Protein AF-A0A6P0X7J3-F1 (afdb_monomer)

pLDDT: mean 77.22, std 13.91, range [33.5, 95.31]

Foldseek 3Di:
DDPPPPDDLPDDDVVVLVVLQPDDDVVLVDQPDPVDGDPPSPDQDPVSVVSNVVSVVSVVVSVVVVVVVVVVVVVVVVVVVVVVVVVVVVVVVVVVVVVVVVVVVVVVVVVVVVVVVVVVVVVVVVVVVVVVVVVVVVVVVVVVVVVVVVVVVVVVVVVVVVVVVVVVVVDVVVDPPDD

Secondary structure (DSSP, 8-state):
--------GGG--HHHHHHHSPPP-GGGG--S-TTS--TT-----HHHHHHHHHHHHHHHHHHHHHHHHHHHHHHHHHHHHHHHHHHHHHHHHHHHHHHHHHHHHHHHHHHHHHHHHHHHHHHHHHHHHHHHHHHHHHHHHHHHHHHHHHHHHHHHHHHHHHHHHHHHHHHHHS-----

Solvent-accessible surface area (backbone atoms only — not comparable to full-atom values): 10452 Å² total; per-residue (Å²): 136,87,77,80,78,80,78,56,88,90,73,72,50,77,73,51,55,65,71,70,46,80,87,85,60,72,79,69,70,62,69,90,39,87,92,64,60,71,88,80,55,82,69,81,50,68,71,59,51,52,51,49,52,51,51,53,54,50,52,53,52,47,54,52,52,51,51,52,50,52,52,53,49,50,54,50,51,55,51,52,52,52,49,53,52,52,53,50,53,52,50,54,52,50,51,52,50,53,50,52,52,52,51,52,52,52,49,53,54,50,52,52,52,48,55,51,51,51,52,53,50,54,51,49,52,53,51,52,55,50,52,53,49,53,52,52,54,52,49,55,52,50,52,54,52,50,50,53,51,50,54,53,50,50,51,51,49,52,52,48,52,52,51,50,50,52,49,52,52,50,46,65,73,67,46,93,70,86,130

Sequence (179 aa):
DNKTIQLGIENVTPEMVVKVLPSFNPDNYTVSNPLLPPQDLPQVNELNFESGMSTYQGAIRALKLTGQAFDLTGERYVTEGKKAKAYGAGLDAGIEFEKAKAKLYKYHTQVENTEQAESYYNLAVKRTGVVDKNNEYAGTELDENLEKARVKSEVAKLQRQSAESKLSELQKQFGEVDS

Radius of gyration: 65.21 Å; Cα contacts (8 Å, |Δi|>4): 20; chains: 1; bounding box: 130×33×170 Å

Mean predicted aligned error: 19.15 Å

Structure (mmCIF, N/CA/C/O backbone):
data_AF-A0A6P0X7J3-F1
#
_entry.id   AF-A0A6P0X7J3-F1
#
loop_
_atom_site.group_PDB
_atom_site.id
_atom_site.type_symbol
_atom_site.label_atom_id
_atom_site.label_alt_id
_atom_site.label_comp_id
_atom_site.label_asym_id
_atom_site.label_entity_id
_atom_site.label_seq_id
_atom_site.pdbx_PDB_ins_code
_atom_site.Cartn_x
_atom_site.Cartn_y
_atom_site.Cartn_z
_atom_site.occupancy
_atom_site.B_iso_or_equiv
_atom_site.auth_seq_id
_atom_site.auth_comp_id
_atom_site.auth_asym_id
_atom_site.auth_atom_id
_atom_site.pdbx_PDB_model_num
ATOM 1 N N . ASP A 1 1 ? 33.284 28.348 -63.099 1.00 33.50 1 ASP A N 1
ATOM 2 C CA . ASP A 1 1 ? 33.333 28.244 -61.626 1.00 33.50 1 ASP A CA 1
ATOM 3 C C . ASP A 1 1 ? 33.002 26.840 -61.159 1.00 33.50 1 ASP A C 1
ATOM 5 O O . ASP A 1 1 ? 31.842 26.488 -60.983 1.00 33.50 1 ASP A O 1
ATOM 9 N N . ASN A 1 2 ? 34.038 26.011 -61.031 1.00 35.25 2 ASN A N 1
ATOM 10 C CA . ASN A 1 2 ? 33.918 24.608 -60.652 1.00 35.25 2 ASN A CA 1
ATOM 11 C C . ASN A 1 2 ? 33.934 24.521 -59.117 1.00 35.25 2 ASN A C 1
ATOM 13 O O . ASN A 1 2 ? 34.994 24.452 -58.499 1.00 35.25 2 ASN A O 1
ATOM 17 N N . LYS A 1 3 ? 32.761 24.645 -58.485 1.00 38.44 3 LYS A N 1
ATOM 18 C CA . LYS A 1 3 ? 32.633 24.472 -57.032 1.00 38.44 3 LYS A CA 1
ATOM 19 C C . LYS A 1 3 ? 32.701 22.983 -56.712 1.00 38.44 3 LYS A C 1
ATOM 21 O O . LYS A 1 3 ? 31.715 22.271 -56.870 1.00 38.44 3 LYS A O 1
ATOM 26 N N . THR A 1 4 ? 33.857 22.532 -56.239 1.00 44.59 4 THR A N 1
ATOM 27 C CA . THR A 1 4 ? 34.029 21.231 -55.592 1.00 44.59 4 THR A CA 1
ATOM 28 C C . THR A 1 4 ? 33.108 21.190 -54.375 1.00 44.59 4 THR A C 1
ATOM 30 O O . THR A 1 4 ? 33.378 21.823 -53.354 1.00 44.59 4 THR A O 1
ATOM 33 N N . ILE A 1 5 ? 31.968 20.513 -54.501 1.00 49.00 5 ILE A N 1
ATOM 34 C CA . ILE A 1 5 ? 31.025 20.339 -53.400 1.00 49.00 5 ILE A CA 1
ATOM 35 C C . ILE A 1 5 ? 31.677 19.359 -52.423 1.00 49.00 5 ILE A C 1
ATOM 37 O O . ILE A 1 5 ? 31.620 18.147 -52.612 1.00 49.00 5 ILE A O 1
ATOM 41 N N . GLN A 1 6 ? 32.332 19.878 -51.384 1.00 47.31 6 GLN A N 1
ATOM 42 C CA . GLN A 1 6 ? 32.657 19.080 -50.206 1.00 47.31 6 GLN A CA 1
ATOM 43 C C . GLN A 1 6 ? 31.339 18.752 -49.502 1.00 47.31 6 GLN A C 1
ATOM 45 O O . GLN A 1 6 ? 30.813 19.544 -48.721 1.00 47.31 6 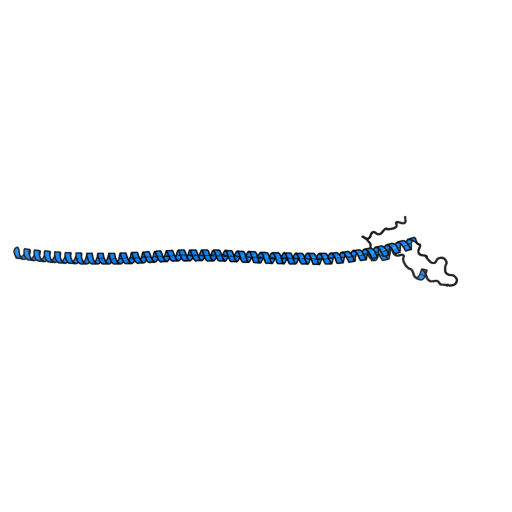GLN A O 1
ATOM 50 N N . LEU A 1 7 ? 30.766 17.600 -49.842 1.00 50.28 7 LEU A N 1
ATOM 51 C CA . LEU A 1 7 ? 29.599 17.060 -49.161 1.00 50.28 7 LEU A CA 1
ATOM 52 C C . LEU A 1 7 ? 30.019 16.662 -47.742 1.00 50.28 7 LEU A C 1
ATOM 54 O O . LEU A 1 7 ? 30.697 15.657 -47.533 1.00 50.28 7 LEU A O 1
ATOM 58 N N . GLY A 1 8 ? 29.636 17.483 -46.766 1.00 45.69 8 GLY A N 1
ATOM 59 C CA . GLY A 1 8 ? 29.651 17.093 -45.362 1.00 45.69 8 GLY A CA 1
ATOM 60 C C . GLY A 1 8 ? 28.717 15.902 -45.121 1.00 45.69 8 GLY A C 1
ATOM 61 O O . GLY A 1 8 ? 27.716 15.731 -45.819 1.00 45.69 8 GLY A O 1
ATOM 62 N N . ILE A 1 9 ? 29.050 15.096 -44.108 1.00 52.31 9 ILE A N 1
ATOM 63 C CA . ILE A 1 9 ? 28.378 13.834 -43.731 1.00 52.31 9 ILE A CA 1
ATOM 64 C C . ILE A 1 9 ? 26.856 14.005 -43.535 1.00 52.31 9 ILE A C 1
ATOM 66 O O . ILE A 1 9 ? 26.101 13.055 -43.706 1.00 52.31 9 ILE A O 1
ATOM 70 N N . GLU A 1 10 ? 26.395 15.215 -43.221 1.00 53.19 10 GLU A N 1
ATOM 71 C CA . GLU A 1 10 ? 25.006 15.508 -42.856 1.00 53.19 10 GLU A CA 1
ATOM 72 C C . GLU A 1 10 ? 24.014 15.526 -44.033 1.00 53.19 10 GLU A C 1
ATOM 74 O O . GLU A 1 10 ? 22.814 15.453 -43.796 1.00 53.19 10 GLU A O 1
ATOM 79 N N . ASN A 1 11 ? 24.474 15.573 -45.292 1.00 53.34 11 ASN A N 1
ATOM 80 C CA . ASN A 1 11 ? 23.591 15.782 -46.454 1.00 53.34 11 ASN A CA 1
ATOM 81 C C . ASN A 1 11 ? 23.781 14.764 -47.590 1.00 53.34 11 ASN A C 1
ATOM 83 O O . ASN A 1 11 ? 23.548 15.094 -48.750 1.00 53.34 11 ASN A O 1
ATOM 87 N N . VAL A 1 12 ? 24.228 13.538 -47.308 1.00 55.25 12 VAL A N 1
ATOM 88 C CA . VAL A 1 12 ? 24.357 12.501 -48.347 1.00 55.25 12 VAL A CA 1
ATOM 89 C C . VAL A 1 12 ? 23.192 11.521 -48.239 1.00 55.25 12 VAL A C 1
ATOM 91 O O . VAL A 1 12 ? 23.238 10.571 -47.460 1.00 55.25 12 VAL A O 1
ATOM 94 N N . THR A 1 13 ? 22.137 11.732 -49.027 1.00 61.06 13 THR A N 1
ATOM 95 C CA . THR A 1 13 ? 21.114 10.697 -49.244 1.00 61.06 13 THR A CA 1
ATOM 96 C C . THR A 1 13 ? 21.591 9.704 -50.315 1.00 61.06 13 THR A C 1
ATOM 98 O O . THR A 1 13 ? 22.391 10.077 -51.181 1.00 61.06 13 THR A O 1
ATOM 101 N N . PRO A 1 14 ? 21.120 8.440 -50.319 1.00 60.41 14 PRO A N 1
ATOM 102 C CA . PRO A 1 14 ? 21.522 7.450 -51.329 1.00 60.41 14 PRO A CA 1
ATOM 103 C C . PRO A 1 14 ? 21.306 7.932 -52.773 1.00 60.41 14 PRO A C 1
ATOM 105 O O . PRO A 1 14 ? 22.108 7.661 -53.663 1.00 60.41 14 PRO A O 1
ATOM 108 N N . GLU A 1 15 ? 20.258 8.722 -52.990 1.00 64.94 15 GLU A N 1
ATOM 109 C CA . GLU A 1 15 ? 19.914 9.338 -54.275 1.00 64.94 15 GLU A CA 1
ATOM 110 C C . GLU A 1 15 ? 20.941 10.386 -54.730 1.00 64.94 15 GLU A C 1
ATOM 112 O O . GLU A 1 15 ? 21.143 10.584 -55.930 1.00 64.94 15 GLU A O 1
ATOM 117 N N . MET A 1 16 ? 21.612 11.059 -53.790 1.00 65.06 16 MET A N 1
ATOM 118 C CA . MET A 1 16 ? 22.655 12.041 -54.094 1.00 65.06 16 MET A CA 1
ATOM 119 C C . MET A 1 16 ? 23.961 11.374 -54.516 1.00 65.06 16 MET A C 1
ATOM 121 O O . MET A 1 16 ? 24.651 11.915 -55.375 1.00 65.06 16 MET A O 1
ATOM 125 N N . VAL A 1 17 ? 24.268 10.178 -54.003 1.00 61.50 17 VAL A N 1
ATOM 126 C CA . VAL A 1 17 ? 25.444 9.405 -54.442 1.00 61.50 17 VAL A CA 1
ATOM 127 C C . VAL A 1 17 ? 25.348 9.096 -55.937 1.00 61.50 17 VAL A C 1
ATOM 129 O O . VAL A 1 17 ? 26.299 9.330 -56.675 1.00 61.50 17 VAL A O 1
ATOM 132 N N . VAL A 1 18 ? 24.175 8.663 -56.409 1.00 64.56 18 VAL A N 1
ATOM 133 C CA . VAL A 1 18 ? 23.942 8.345 -57.830 1.00 64.56 18 VAL A CA 1
ATOM 134 C C . VAL A 1 18 ? 24.112 9.573 -58.731 1.00 64.56 18 VAL A C 1
ATOM 136 O O . VAL A 1 18 ? 24.605 9.446 -59.845 1.00 64.56 18 VAL A O 1
ATOM 139 N N . LYS A 1 19 ? 23.745 10.768 -58.250 1.00 64.81 19 LYS A N 1
ATOM 140 C CA . LYS A 1 19 ? 23.859 12.024 -59.013 1.00 64.81 19 LYS A CA 1
ATOM 141 C C . LYS A 1 19 ? 25.280 12.585 -59.087 1.00 64.81 19 LYS A C 1
ATOM 143 O O . LYS A 1 19 ? 25.560 13.380 -59.978 1.00 64.81 19 LYS A O 1
ATOM 148 N N . VAL A 1 20 ? 26.142 12.229 -58.136 1.00 61.72 20 VAL A N 1
ATOM 149 C CA . VAL A 1 20 ? 27.534 12.707 -58.064 1.00 61.72 20 VAL A CA 1
ATOM 150 C C . VAL A 1 20 ? 28.485 11.767 -58.807 1.00 61.72 20 VAL A C 1
ATOM 152 O O . VAL A 1 20 ? 29.575 12.176 -59.205 1.00 61.72 20 VAL A O 1
ATOM 155 N N . LEU A 1 21 ? 28.074 10.520 -59.041 1.00 61.81 21 LEU A N 1
ATOM 156 C CA . LEU A 1 21 ? 28.831 9.603 -59.880 1.00 61.81 21 LEU A CA 1
ATOM 157 C C . LEU A 1 21 ? 28.751 10.044 -61.351 1.00 61.81 21 LEU A C 1
ATOM 159 O O . LEU A 1 21 ? 27.666 10.378 -61.833 1.00 61.81 21 LEU A O 1
ATOM 163 N N . PRO A 1 22 ? 29.877 10.043 -62.086 1.00 63.53 22 PRO A N 1
ATOM 164 C CA . PRO A 1 22 ? 29.858 10.343 -63.509 1.00 63.53 22 PRO A CA 1
ATOM 165 C C . PRO A 1 22 ? 28.961 9.336 -64.238 1.00 63.53 22 PRO A C 1
ATOM 167 O O . PRO A 1 22 ? 29.016 8.131 -63.984 1.00 63.53 22 PRO A O 1
ATOM 170 N N . SER A 1 23 ? 28.124 9.834 -65.147 1.00 67.06 23 SER A N 1
ATOM 171 C CA . SER A 1 23 ? 27.214 9.005 -65.936 1.00 67.06 23 SER A CA 1
ATOM 172 C C . SER A 1 23 ? 28.004 8.009 -66.786 1.00 67.06 23 SER A C 1
ATOM 174 O O . SER A 1 23 ? 28.776 8.412 -67.659 1.00 67.06 23 SER A O 1
ATOM 176 N N . PHE A 1 24 ? 27.799 6.714 -66.554 1.00 66.44 24 PHE A N 1
ATOM 177 C CA . PHE A 1 24 ? 28.410 5.657 -67.350 1.00 66.44 24 PHE A CA 1
ATOM 178 C C . PHE A 1 24 ? 27.577 5.400 -68.613 1.00 66.44 24 PHE A C 1
ATOM 180 O O . PHE A 1 24 ? 26.417 5.005 -68.512 1.00 66.44 24 PHE A O 1
ATOM 187 N N . ASN A 1 25 ? 28.165 5.614 -69.794 1.00 74.06 25 ASN A N 1
ATOM 188 C CA . ASN A 1 25 ? 27.586 5.189 -71.069 1.00 74.06 25 ASN A CA 1
ATOM 189 C C . ASN A 1 25 ? 28.455 4.068 -71.673 1.00 74.06 25 ASN A C 1
ATOM 191 O O . ASN A 1 25 ? 29.581 4.358 -72.083 1.00 74.06 25 ASN A O 1
ATOM 195 N N . PRO A 1 26 ? 27.971 2.813 -71.731 1.00 65.12 26 PRO A N 1
ATOM 196 C CA . PRO A 1 26 ? 28.749 1.679 -72.233 1.00 65.12 26 PRO A CA 1
ATOM 197 C C . PRO A 1 26 ? 29.165 1.828 -73.704 1.00 65.12 26 PRO A C 1
ATOM 199 O O . PRO A 1 26 ? 30.243 1.359 -74.070 1.00 65.12 26 PRO A O 1
ATOM 202 N N . ASP A 1 27 ? 28.385 2.543 -74.519 1.00 68.62 27 ASP A N 1
ATOM 203 C CA . ASP A 1 27 ? 28.669 2.750 -75.947 1.00 68.62 27 ASP A CA 1
ATOM 204 C C . ASP A 1 27 ? 29.910 3.633 -76.178 1.00 68.62 27 ASP A C 1
ATOM 206 O O . ASP A 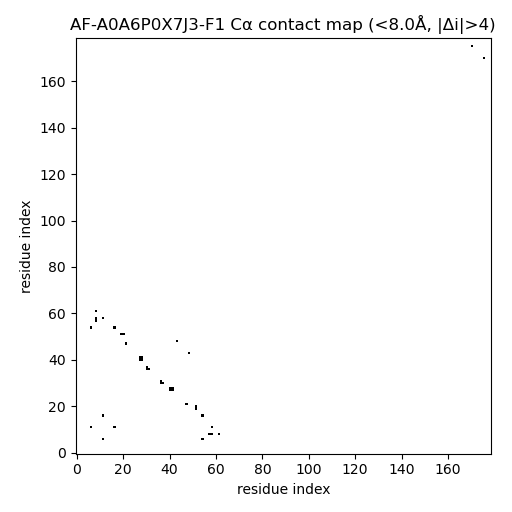1 27 ? 30.556 3.564 -77.220 1.00 68.62 27 ASP A O 1
ATOM 210 N N . ASN A 1 28 ? 30.313 4.421 -75.176 1.00 64.75 28 ASN A N 1
ATOM 211 C CA . ASN A 1 28 ? 31.527 5.241 -75.236 1.00 64.75 28 ASN A CA 1
ATOM 212 C C . ASN A 1 28 ? 32.811 4.439 -74.951 1.00 64.75 28 ASN A C 1
ATOM 214 O O . ASN A 1 28 ? 33.911 4.974 -75.091 1.00 64.75 28 ASN A O 1
ATOM 218 N N . TYR A 1 29 ? 32.683 3.173 -74.539 1.00 65.00 29 TYR A N 1
ATOM 219 C CA . TYR A 1 29 ? 33.801 2.275 -74.227 1.00 65.00 29 TYR A CA 1
ATOM 220 C C . TYR A 1 29 ? 33.895 1.088 -75.197 1.00 65.00 29 TYR A C 1
ATOM 222 O O . TYR A 1 29 ? 34.768 0.231 -75.043 1.00 65.00 29 TYR A O 1
ATOM 230 N N . THR A 1 30 ? 33.024 1.017 -76.210 1.00 66.12 30 THR A N 1
ATOM 231 C CA . THR A 1 30 ? 33.089 -0.036 -77.227 1.00 66.12 30 THR A CA 1
ATOM 232 C C . THR A 1 30 ? 34.236 0.220 -78.199 1.00 66.12 30 THR A C 1
ATOM 234 O O . THR A 1 30 ? 34.219 1.175 -78.975 1.00 66.12 30 THR A O 1
ATOM 237 N N . VAL A 1 31 ? 35.236 -0.663 -78.187 1.00 64.19 31 VAL A N 1
ATOM 238 C CA . VAL A 1 31 ? 36.347 -0.632 -79.145 1.00 64.19 31 VAL A CA 1
ATOM 239 C C . VAL A 1 31 ? 35.911 -1.358 -80.417 1.00 64.19 31 VAL A C 1
ATOM 241 O O . VAL A 1 31 ? 35.900 -2.585 -80.472 1.00 64.19 31 VAL A O 1
ATOM 244 N N . SER A 1 32 ? 35.537 -0.597 -81.445 1.00 66.44 32 SER A N 1
ATOM 245 C CA . SER A 1 32 ? 35.105 -1.141 -82.741 1.00 66.44 32 SER A CA 1
ATOM 246 C C . SER A 1 32 ? 36.243 -1.801 -83.534 1.00 66.44 32 SER A C 1
ATOM 248 O O . SER A 1 32 ? 35.990 -2.724 -84.306 1.00 66.44 32 SER A O 1
ATOM 250 N N . ASN A 1 33 ? 37.496 -1.375 -83.324 1.00 67.19 33 ASN A N 1
ATOM 251 C CA . ASN A 1 33 ? 38.691 -1.987 -83.908 1.00 67.19 33 ASN A CA 1
ATOM 252 C C . ASN A 1 33 ? 39.819 -2.120 -82.860 1.00 67.19 33 ASN A C 1
ATOM 254 O O . ASN A 1 33 ? 40.442 -1.119 -82.507 1.00 67.19 33 ASN A O 1
ATOM 258 N N . PRO A 1 34 ? 40.127 -3.335 -82.369 1.00 66.56 34 PRO A N 1
ATOM 259 C CA . PRO A 1 34 ? 41.119 -3.545 -81.311 1.00 66.56 34 PRO A CA 1
ATOM 260 C C . PRO A 1 34 ? 42.578 -3.325 -81.748 1.00 66.56 34 PRO A C 1
ATOM 262 O O . PRO A 1 34 ? 43.447 -3.214 -80.888 1.00 66.56 34 PRO A O 1
ATOM 265 N N . LEU A 1 35 ? 42.865 -3.243 -83.055 1.00 70.19 35 LEU A N 1
ATOM 266 C CA . LEU A 1 35 ? 44.212 -2.960 -83.579 1.00 70.19 35 LEU A CA 1
ATOM 267 C C . LEU A 1 35 ? 44.492 -1.454 -83.736 1.00 70.19 35 LEU A C 1
ATOM 269 O O . LEU A 1 35 ? 45.648 -1.056 -83.846 1.00 70.19 35 LEU A O 1
ATOM 273 N N . LEU A 1 36 ? 43.442 -0.627 -83.736 1.00 61.69 36 LEU A N 1
ATOM 274 C CA . LEU A 1 36 ? 43.492 0.837 -83.801 1.00 61.69 36 LEU A CA 1
ATOM 275 C C . LEU A 1 36 ? 42.408 1.392 -82.863 1.00 61.69 36 LEU A C 1
ATOM 277 O O . LEU A 1 36 ? 41.358 1.837 -83.339 1.00 61.69 36 LEU A O 1
ATOM 281 N N . PRO A 1 37 ? 42.609 1.314 -81.534 1.00 61.56 37 PRO A N 1
ATOM 282 C CA . PRO A 1 37 ? 41.640 1.861 -80.601 1.00 61.56 37 PRO A CA 1
ATOM 283 C C . PRO A 1 37 ? 41.492 3.375 -80.837 1.00 61.56 37 PRO A C 1
ATOM 285 O O . PRO A 1 37 ? 42.491 4.049 -81.115 1.00 61.56 37 PRO A O 1
ATOM 288 N N . PRO A 1 38 ? 40.269 3.928 -80.742 1.00 64.19 38 PRO A N 1
ATOM 289 C CA . PRO A 1 38 ? 40.070 5.371 -80.800 1.00 64.19 38 PRO A CA 1
ATOM 290 C C . PRO A 1 38 ? 40.915 6.046 -79.709 1.00 64.19 38 PRO A C 1
ATOM 292 O O . PRO A 1 38 ? 40.908 5.607 -78.559 1.00 64.19 38 PRO A O 1
ATOM 295 N N . GLN A 1 39 ? 41.671 7.090 -80.069 1.00 59.72 39 GLN A N 1
ATOM 296 C CA . GLN A 1 39 ? 42.551 7.790 -79.119 1.00 59.72 39 GLN A CA 1
ATOM 297 C C . GLN A 1 39 ? 41.774 8.543 -78.028 1.00 59.72 39 GLN A C 1
ATOM 299 O O . GLN A 1 39 ? 42.309 8.758 -76.945 1.00 59.72 39 GLN A O 1
ATOM 304 N N . ASP A 1 40 ? 40.500 8.847 -78.279 1.00 61.78 40 ASP A N 1
ATOM 305 C CA . ASP A 1 40 ? 39.604 9.553 -77.361 1.00 61.78 40 ASP A CA 1
ATOM 306 C C . ASP A 1 40 ? 38.718 8.587 -76.561 1.00 61.78 40 ASP A C 1
ATOM 308 O O . ASP A 1 40 ? 37.511 8.794 -76.417 1.00 61.78 40 ASP A O 1
ATOM 312 N N . LEU A 1 41 ? 39.294 7.501 -76.035 1.00 62.44 41 LEU A N 1
ATOM 313 C CA . LEU A 1 41 ? 38.612 6.765 -74.971 1.00 62.44 41 LEU A CA 1
ATOM 314 C C . LEU A 1 41 ? 38.505 7.697 -73.756 1.00 62.44 41 LEU A C 1
ATOM 316 O O . LEU A 1 41 ? 39.535 8.204 -73.301 1.00 62.44 41 LEU A O 1
ATOM 320 N N . PRO A 1 42 ? 37.299 7.937 -73.212 1.00 64.25 42 PRO A N 1
ATOM 321 C CA . PRO A 1 42 ? 37.134 8.827 -72.073 1.00 64.25 42 PRO A CA 1
ATOM 322 C C . PRO A 1 42 ? 37.838 8.234 -70.848 1.00 64.25 42 PRO A C 1
ATOM 324 O O . PRO A 1 42 ? 37.309 7.361 -70.156 1.00 64.25 42 PRO A O 1
ATOM 327 N N . GLN A 1 43 ? 39.056 8.710 -70.584 1.00 65.75 43 GLN A N 1
ATOM 328 C CA . GLN A 1 43 ? 39.784 8.409 -69.361 1.00 65.75 43 GLN A CA 1
ATOM 329 C C . GLN A 1 43 ? 39.192 9.242 -68.230 1.00 65.75 43 GLN A C 1
ATOM 331 O O . GLN A 1 43 ? 38.982 10.452 -68.356 1.00 65.75 43 GLN A O 1
ATOM 336 N N . VAL A 1 44 ? 38.896 8.588 -67.110 1.00 64.88 44 VAL A N 1
ATOM 337 C CA . VAL A 1 44 ? 38.456 9.293 -65.910 1.00 64.88 44 VAL A CA 1
ATOM 338 C C . VAL A 1 44 ? 39.634 10.132 -65.427 1.00 64.88 44 VAL A C 1
ATOM 340 O O . VAL A 1 44 ? 40.672 9.591 -65.061 1.00 64.88 44 VAL A O 1
ATOM 343 N N . ASN A 1 45 ? 39.478 11.455 -65.455 1.00 75.00 45 ASN A N 1
ATOM 344 C CA . ASN A 1 45 ? 40.480 12.373 -64.927 1.00 75.00 45 ASN A CA 1
ATOM 345 C C . ASN A 1 45 ? 40.723 12.075 -63.434 1.00 75.00 45 ASN A C 1
ATOM 347 O O . ASN A 1 45 ? 39.771 11.752 -62.718 1.00 75.00 45 ASN A O 1
ATOM 351 N N . GLU A 1 46 ? 41.961 12.211 -62.958 1.00 73.69 46 GLU A N 1
ATOM 352 C CA . GLU A 1 46 ? 42.368 11.897 -61.576 1.00 73.69 46 GLU A CA 1
ATOM 353 C C . GLU A 1 46 ? 41.451 12.579 -60.548 1.00 73.69 46 GLU A C 1
ATOM 355 O O . GLU A 1 46 ? 40.951 11.941 -59.625 1.00 73.69 46 GLU A O 1
ATOM 360 N N . LEU A 1 47 ? 41.073 13.831 -60.820 1.00 74.56 47 LEU A N 1
ATOM 361 C CA . LEU A 1 47 ? 40.126 14.601 -60.012 1.00 74.56 47 LEU A CA 1
ATOM 362 C C . LEU A 1 47 ? 38.744 13.930 -59.863 1.00 74.56 47 LEU A C 1
ATOM 364 O O . LEU A 1 47 ? 38.147 13.950 -58.786 1.00 74.56 47 LEU A O 1
ATOM 368 N N . ASN A 1 48 ? 38.220 13.329 -60.935 1.00 71.38 48 ASN A N 1
ATOM 369 C CA . ASN A 1 48 ? 36.919 12.652 -60.912 1.00 71.38 48 ASN A CA 1
ATOM 370 C C . ASN A 1 48 ? 37.007 11.316 -60.165 1.00 71.38 48 ASN A C 1
ATOM 372 O O . ASN A 1 48 ? 36.066 10.933 -59.467 1.00 71.38 48 ASN A O 1
ATOM 376 N N . PHE A 1 49 ? 38.142 10.624 -60.283 1.00 77.62 49 PHE A N 1
ATOM 377 C CA . PHE A 1 49 ? 38.401 9.392 -59.547 1.00 77.62 49 PHE A CA 1
ATOM 378 C C . PHE A 1 49 ? 38.522 9.654 -58.039 1.00 77.62 49 PHE A C 1
ATOM 380 O O . PHE A 1 49 ? 37.849 8.993 -57.244 1.00 77.62 49 PHE A O 1
ATOM 387 N N . GLU A 1 50 ? 39.303 10.659 -57.639 1.00 77.44 50 GLU A N 1
ATOM 388 C CA . GLU A 1 50 ? 39.455 11.060 -56.237 1.00 77.44 50 GLU A CA 1
ATOM 389 C C . GLU A 1 50 ? 38.131 11.531 -55.623 1.00 77.44 50 GLU A C 1
ATOM 391 O O . GLU A 1 50 ? 37.799 11.159 -54.494 1.00 77.44 50 GLU A O 1
ATOM 396 N N . SER A 1 51 ? 37.333 12.296 -56.374 1.00 75.88 51 SER A N 1
ATOM 397 C CA . SER A 1 51 ? 36.012 12.750 -55.928 1.00 75.88 51 SER A CA 1
ATOM 398 C C . SER A 1 51 ? 35.044 11.581 -55.697 1.00 75.88 51 SER A C 1
ATOM 400 O O . SER A 1 51 ? 34.388 11.509 -54.649 1.00 75.88 51 SER A O 1
ATOM 402 N N . GLY A 1 52 ? 35.005 10.616 -56.623 1.00 73.25 52 GLY A N 1
ATOM 403 C CA . GLY A 1 52 ? 34.217 9.394 -56.468 1.00 73.25 52 GLY A CA 1
ATOM 404 C C . GLY A 1 52 ? 34.671 8.570 -55.261 1.00 73.25 52 GLY A C 1
ATOM 405 O O . GLY A 1 52 ? 33.854 8.215 -54.408 1.00 73.25 52 GLY A O 1
ATOM 406 N N . MET A 1 53 ? 35.979 8.330 -55.131 1.00 79.69 53 MET A N 1
ATOM 407 C CA . MET A 1 53 ? 36.560 7.576 -54.015 1.00 79.69 53 MET A CA 1
ATOM 408 C C . MET A 1 53 ? 36.271 8.239 -52.658 1.00 79.69 53 MET A C 1
ATOM 410 O O . MET A 1 53 ? 35.879 7.558 -51.709 1.00 79.69 53 MET A O 1
ATOM 414 N N . SER A 1 54 ? 36.403 9.564 -52.568 1.00 75.00 54 SER A N 1
ATOM 415 C CA . SER A 1 54 ? 36.088 10.338 -51.360 1.00 75.00 54 SER A CA 1
ATOM 416 C C . SER A 1 54 ? 34.615 10.199 -50.963 1.00 75.00 54 SER A C 1
ATOM 418 O O . SER A 1 54 ? 34.302 9.943 -49.797 1.00 75.00 54 SER A O 1
ATOM 420 N N . THR A 1 55 ? 33.708 10.255 -51.941 1.00 74.38 55 THR A N 1
ATOM 421 C CA . THR A 1 55 ? 32.264 10.080 -51.720 1.00 74.38 55 THR A CA 1
ATOM 422 C C . THR A 1 55 ? 31.944 8.681 -51.189 1.00 74.38 55 THR A C 1
ATOM 424 O O . THR A 1 55 ? 31.231 8.546 -50.192 1.00 74.38 55 THR A O 1
ATOM 427 N N . TYR A 1 56 ? 32.522 7.632 -51.786 1.00 77.44 56 TYR A N 1
ATOM 428 C CA . TYR A 1 56 ? 32.348 6.255 -51.311 1.00 77.44 56 TYR A CA 1
ATOM 429 C C . TYR A 1 56 ? 32.885 6.054 -49.891 1.00 77.44 56 TYR A C 1
ATOM 431 O O . TYR A 1 56 ? 32.207 5.465 -49.045 1.00 77.44 56 TYR A O 1
ATOM 439 N N . GLN A 1 57 ? 34.081 6.565 -49.593 1.00 79.94 57 GLN A N 1
ATOM 440 C CA . GLN A 1 57 ? 34.653 6.471 -48.249 1.00 79.94 57 GLN A CA 1
ATOM 441 C C . GLN A 1 57 ? 33.826 7.250 -47.219 1.00 79.94 57 GLN A C 1
ATOM 443 O O . GLN A 1 57 ? 33.630 6.764 -46.101 1.00 79.94 57 GLN A O 1
ATOM 448 N N . GLY A 1 58 ? 33.308 8.423 -47.593 1.00 75.12 58 GLY A N 1
ATOM 449 C CA . GLY A 1 58 ? 32.386 9.211 -46.778 1.00 75.12 58 GLY A CA 1
ATOM 450 C C . GLY A 1 58 ? 31.105 8.441 -46.458 1.00 75.12 58 GLY A C 1
ATOM 451 O O . GLY A 1 58 ? 30.737 8.331 -45.288 1.00 75.12 58 GLY A O 1
ATOM 452 N N . ALA A 1 59 ? 30.488 7.817 -47.465 1.00 75.25 59 ALA A N 1
ATOM 453 C CA . ALA A 1 59 ? 29.282 7.007 -47.295 1.00 75.25 59 ALA A CA 1
ATOM 454 C C . ALA A 1 59 ? 29.511 5.791 -46.378 1.00 75.25 59 ALA A C 1
ATOM 456 O O . ALA A 1 59 ? 28.696 5.515 -45.498 1.00 75.25 59 ALA A O 1
ATOM 457 N N . ILE A 1 60 ? 30.647 5.096 -46.513 1.00 79.88 60 ILE A N 1
ATOM 458 C CA . ILE A 1 60 ? 30.996 3.962 -45.638 1.00 79.88 60 ILE A CA 1
ATOM 459 C C . ILE A 1 60 ? 31.175 4.418 -44.184 1.00 79.88 60 ILE A C 1
ATOM 461 O O . ILE A 1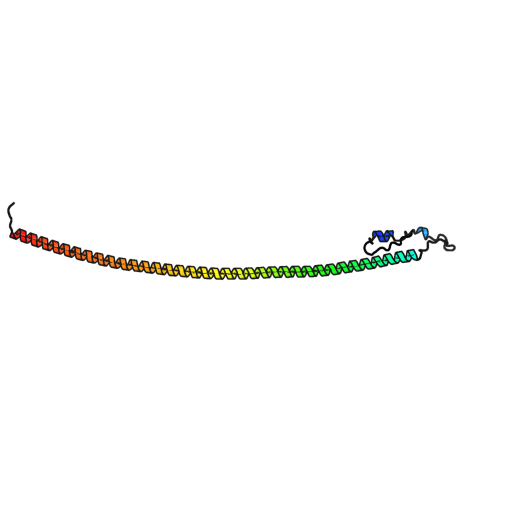 60 ? 30.723 3.737 -43.260 1.00 79.88 60 ILE A O 1
ATOM 465 N N . ARG A 1 61 ? 31.843 5.557 -43.957 1.00 79.25 61 ARG A N 1
ATOM 466 C CA . ARG A 1 61 ? 32.019 6.114 -42.605 1.00 79.25 61 ARG A CA 1
ATOM 467 C C . ARG A 1 61 ? 30.683 6.528 -42.001 1.00 79.25 61 ARG A C 1
ATOM 469 O O . ARG A 1 61 ? 30.437 6.200 -40.845 1.00 79.25 61 ARG A O 1
ATOM 476 N N . ALA A 1 62 ? 29.826 7.179 -42.787 1.00 75.94 62 ALA A N 1
ATOM 477 C CA . ALA A 1 62 ? 28.481 7.547 -42.365 1.00 75.94 62 ALA A CA 1
ATOM 478 C C . ALA A 1 62 ? 27.698 6.305 -41.921 1.00 75.94 62 ALA A C 1
ATOM 480 O O . ALA A 1 62 ? 27.26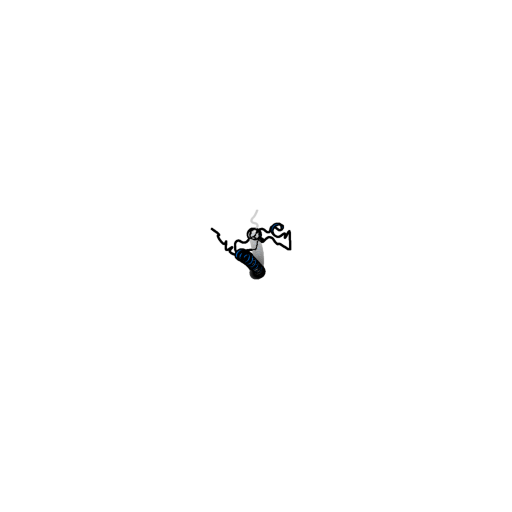9 6.255 -40.774 1.00 75.94 62 ALA A O 1
ATOM 481 N N . LEU A 1 63 ? 27.637 5.259 -42.755 1.00 79.56 63 LEU A N 1
ATOM 482 C CA . LEU A 1 63 ? 26.935 4.009 -42.442 1.00 79.56 63 LEU A CA 1
ATOM 483 C C . LEU A 1 63 ? 27.422 3.373 -41.129 1.00 79.56 63 LEU A C 1
ATOM 485 O O . LEU A 1 63 ? 26.613 2.952 -40.303 1.00 79.56 63 LEU A O 1
ATOM 489 N N . LYS A 1 64 ? 28.744 3.320 -40.917 1.00 82.69 64 LYS A N 1
ATOM 490 C CA . LYS A 1 64 ? 29.332 2.776 -39.682 1.00 82.69 64 LYS A CA 1
ATOM 491 C C . LYS A 1 64 ? 28.937 3.591 -38.452 1.00 82.69 64 LYS A C 1
ATOM 493 O O . LYS A 1 64 ? 28.565 3.004 -37.440 1.00 82.69 64 LYS A O 1
ATOM 498 N N . LEU A 1 65 ? 28.993 4.920 -38.545 1.00 79.88 65 LEU A N 1
ATOM 499 C CA . LEU A 1 65 ? 28.595 5.811 -37.455 1.00 79.88 65 LEU A CA 1
ATOM 500 C C . LEU A 1 65 ? 27.101 5.682 -37.147 1.00 79.88 65 LEU A C 1
ATOM 502 O O . LEU A 1 65 ? 26.728 5.630 -35.978 1.00 79.88 65 LEU A O 1
ATOM 506 N N . THR A 1 66 ? 26.249 5.579 -38.170 1.00 83.00 66 THR A N 1
ATOM 507 C CA . THR A 1 66 ? 24.808 5.390 -37.966 1.00 83.00 66 THR A CA 1
ATOM 508 C C . THR A 1 66 ? 24.514 4.044 -37.306 1.00 83.00 66 THR A C 1
ATOM 510 O O . THR A 1 66 ? 23.733 4.000 -36.360 1.00 83.00 66 THR A O 1
ATOM 513 N N . GLY A 1 67 ? 25.174 2.962 -37.738 1.00 84.81 67 GLY A N 1
ATOM 514 C CA . GLY A 1 67 ? 25.052 1.645 -37.103 1.00 84.81 67 GLY A CA 1
ATOM 515 C C . GLY A 1 67 ? 25.438 1.675 -35.621 1.00 84.81 67 GLY A C 1
ATOM 516 O O . GLY A 1 67 ? 24.642 1.293 -34.769 1.00 84.81 67 GLY A O 1
ATOM 517 N N . GLN A 1 68 ? 26.601 2.248 -35.298 1.00 88.88 68 GLN A N 1
ATOM 518 C CA . GLN A 1 68 ? 27.046 2.415 -33.908 1.00 88.88 68 GLN A CA 1
ATOM 519 C C . GLN A 1 68 ? 26.093 3.287 -33.078 1.00 88.88 68 GLN A C 1
ATOM 521 O O . GLN A 1 68 ? 25.887 3.027 -31.892 1.00 88.88 68 GLN A O 1
ATOM 526 N N . ALA A 1 69 ? 25.495 4.316 -33.683 1.00 80.69 69 ALA A N 1
ATOM 527 C CA . ALA A 1 69 ? 24.508 5.151 -33.011 1.00 80.69 69 ALA A CA 1
ATOM 528 C C . ALA A 1 69 ? 23.220 4.371 -32.690 1.00 80.69 69 ALA A C 1
ATOM 530 O O . ALA A 1 69 ? 22.666 4.543 -31.600 1.00 80.69 69 ALA A O 1
ATOM 531 N N . PHE A 1 70 ? 22.761 3.492 -33.590 1.00 89.00 70 PHE A N 1
ATOM 532 C CA . PHE A 1 70 ? 21.621 2.607 -33.333 1.00 89.00 70 PHE A CA 1
ATOM 533 C C . PHE A 1 70 ? 21.910 1.610 -32.208 1.00 89.00 70 PHE A C 1
ATOM 535 O O . PHE A 1 70 ? 21.081 1.479 -31.306 1.00 89.00 70 PHE A O 1
ATOM 542 N N . ASP A 1 71 ? 23.090 0.990 -32.204 1.00 88.94 71 ASP A N 1
ATOM 543 C CA . ASP A 1 71 ? 23.500 0.057 -31.147 1.00 88.94 71 ASP A CA 1
ATOM 544 C C . ASP A 1 71 ? 23.539 0.751 -29.777 1.00 88.94 71 ASP A C 1
ATOM 546 O O . ASP A 1 71 ? 22.899 0.300 -28.822 1.00 88.94 71 ASP A O 1
ATOM 550 N N . LEU A 1 72 ? 24.187 1.921 -29.696 1.00 89.38 72 LEU A N 1
ATOM 551 C CA . LEU A 1 72 ? 24.236 2.724 -28.471 1.00 89.38 72 LEU A CA 1
ATOM 552 C C . LEU A 1 72 ? 22.833 3.137 -27.997 1.00 89.38 72 LEU A C 1
ATOM 554 O O . LEU A 1 72 ? 22.551 3.169 -26.796 1.00 89.38 72 LEU A O 1
ATOM 558 N N . THR A 1 73 ? 21.942 3.468 -28.931 1.00 88.62 73 THR A N 1
ATOM 559 C CA . THR A 1 73 ? 20.557 3.836 -28.613 1.00 88.62 73 THR A CA 1
ATOM 560 C C . THR A 1 73 ? 19.787 2.638 -28.064 1.00 88.62 73 THR A C 1
ATOM 562 O O . THR A 1 73 ? 19.065 2.783 -27.075 1.00 88.62 73 THR A O 1
ATOM 565 N N . 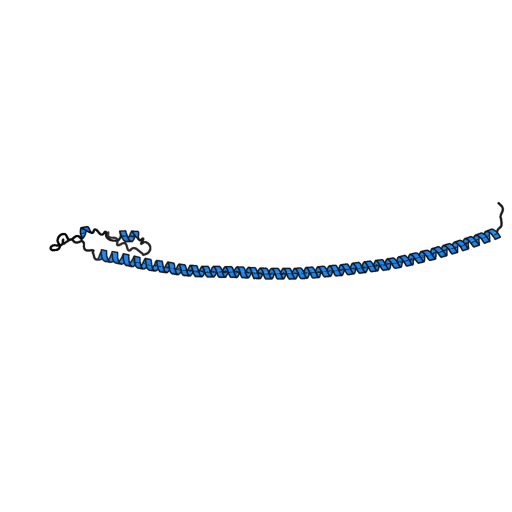GLY A 1 74 ? 19.988 1.450 -28.639 1.00 89.06 74 GLY A N 1
ATOM 566 C CA . GLY A 1 74 ? 19.422 0.198 -28.141 1.00 89.06 74 GLY A CA 1
ATOM 567 C C . GLY A 1 74 ? 19.867 -0.112 -26.710 1.00 89.06 74 GLY A C 1
ATOM 568 O O . GLY A 1 74 ? 19.028 -0.372 -25.844 1.00 89.06 74 GLY A O 1
ATOM 569 N N . GLU A 1 75 ? 21.164 -0.001 -26.416 1.00 90.56 75 GLU A N 1
ATOM 570 C CA . GLU A 1 75 ? 21.695 -0.220 -25.061 1.00 90.56 75 GLU A CA 1
ATOM 571 C C . GLU A 1 75 ? 21.131 0.776 -24.038 1.00 90.56 75 GLU A C 1
ATOM 573 O O . GLU A 1 75 ? 20.748 0.396 -22.920 1.00 90.56 75 GLU A O 1
ATOM 578 N N . ARG A 1 76 ? 21.023 2.055 -24.422 1.00 89.44 76 ARG A N 1
ATOM 579 C CA . ARG A 1 76 ? 20.402 3.089 -23.582 1.00 89.44 76 ARG A CA 1
ATOM 580 C C . ARG A 1 76 ? 18.935 2.782 -23.317 1.00 89.44 76 ARG A C 1
ATOM 582 O O . ARG A 1 76 ? 18.512 2.853 -22.166 1.00 89.44 76 ARG A O 1
ATOM 589 N N . TYR A 1 77 ? 18.181 2.380 -24.338 1.00 92.12 77 TYR A N 1
ATOM 590 C CA . TYR A 1 77 ? 16.772 2.019 -24.189 1.00 92.12 77 TYR A CA 1
ATOM 591 C C . TYR A 1 77 ? 16.579 0.849 -23.216 1.00 92.12 77 TYR A C 1
ATOM 593 O O . TYR A 1 77 ? 15.741 0.919 -22.316 1.00 92.12 77 TYR A O 1
ATOM 601 N N . VAL A 1 78 ? 17.400 -0.202 -23.323 1.00 92.75 78 VAL A N 1
ATOM 602 C CA . VAL A 1 78 ? 17.366 -1.339 -22.386 1.00 92.75 78 VAL A CA 1
ATOM 603 C C . VAL A 1 78 ? 17.683 -0.891 -20.958 1.00 92.75 78 VAL A C 1
ATOM 605 O O . VAL A 1 78 ? 17.028 -1.329 -20.008 1.00 92.75 78 VAL A O 1
ATOM 608 N N . THR A 1 79 ? 18.672 -0.014 -20.792 1.00 93.00 79 THR A N 1
ATOM 609 C CA . THR A 1 79 ? 19.083 0.492 -19.477 1.00 93.00 79 THR A CA 1
ATOM 610 C C . THR A 1 79 ? 17.991 1.342 -18.832 1.00 93.00 79 THR A C 1
ATOM 612 O O . THR A 1 79 ? 17.638 1.110 -17.674 1.00 93.00 79 THR A O 1
ATOM 615 N N . GLU A 1 80 ? 17.402 2.275 -19.579 1.00 88.25 80 GLU A N 1
ATOM 616 C CA . GLU A 1 80 ? 16.282 3.092 -19.102 1.00 88.25 80 GLU A CA 1
ATOM 617 C C . GLU A 1 80 ? 15.041 2.234 -18.813 1.00 88.25 80 GLU A C 1
ATOM 619 O O . GLU A 1 80 ? 14.390 2.412 -17.784 1.00 88.25 80 GLU A O 1
ATOM 624 N N . GLY A 1 81 ? 14.773 1.211 -19.630 1.00 90.19 81 GLY A N 1
ATOM 625 C CA . GLY A 1 81 ? 13.710 0.239 -19.368 1.00 90.19 81 GLY A CA 1
ATOM 626 C C . GLY A 1 81 ? 13.908 -0.533 -18.057 1.00 90.19 81 GLY A C 1
ATOM 627 O O . GLY A 1 81 ? 12.949 -0.748 -17.310 1.00 90.19 81 GLY A O 1
ATOM 628 N N . LYS A 1 82 ? 15.148 -0.923 -17.726 1.00 92.81 82 LYS A N 1
ATOM 629 C CA . LYS A 1 82 ? 15.471 -1.550 -16.430 1.00 92.81 82 LYS A CA 1
ATOM 630 C C . LYS A 1 82 ? 15.275 -0.580 -15.265 1.00 92.81 82 LYS A C 1
ATOM 632 O O . LYS A 1 82 ? 14.689 -0.978 -14.260 1.00 92.81 82 LYS A O 1
ATOM 637 N N . LYS A 1 83 ? 15.709 0.679 -15.402 1.00 88.19 83 LYS A N 1
ATOM 638 C CA . LYS A 1 83 ? 15.485 1.715 -14.379 1.00 88.19 83 LYS A CA 1
ATOM 639 C C . LYS A 1 83 ? 13.995 1.926 -14.133 1.00 88.19 83 LYS A C 1
ATOM 641 O O . LYS A 1 83 ? 13.568 1.852 -12.989 1.00 88.19 83 LYS A O 1
ATOM 646 N N . ALA A 1 84 ? 13.197 2.108 -15.185 1.00 87.56 84 ALA A N 1
ATOM 647 C CA . ALA A 1 84 ? 11.751 2.302 -15.070 1.00 87.56 84 ALA A CA 1
ATOM 648 C C . ALA A 1 84 ? 11.066 1.144 -14.322 1.00 87.56 84 ALA A C 1
ATOM 650 O O . ALA A 1 84 ? 10.257 1.378 -13.426 1.00 87.56 84 ALA A O 1
ATOM 651 N N . LYS A 1 85 ? 11.444 -0.107 -14.622 1.00 90.06 85 LYS A N 1
ATOM 652 C CA . LYS A 1 85 ? 10.951 -1.285 -13.888 1.00 90.06 85 LYS A CA 1
ATOM 653 C C . LYS A 1 85 ? 11.369 -1.280 -12.416 1.00 90.06 85 LYS A C 1
ATOM 655 O O . LYS A 1 85 ? 10.548 -1.595 -11.562 1.00 90.06 85 LYS A O 1
ATOM 660 N N . ALA A 1 86 ? 12.616 -0.914 -12.114 1.00 88.81 86 ALA A N 1
ATOM 661 C CA . ALA A 1 86 ? 13.095 -0.810 -10.736 1.00 88.81 86 ALA A CA 1
ATOM 662 C C . ALA A 1 86 ? 12.354 0.286 -9.950 1.00 88.81 86 ALA A C 1
ATOM 664 O O . ALA A 1 86 ? 11.970 0.057 -8.805 1.00 88.81 86 ALA A O 1
ATOM 665 N N . TYR A 1 87 ? 12.089 1.438 -10.574 1.00 87.69 87 TYR A N 1
ATOM 666 C CA . TYR A 1 87 ? 11.258 2.492 -9.988 1.00 87.69 87 TYR A CA 1
ATOM 667 C C . TYR A 1 87 ? 9.831 2.008 -9.714 1.00 87.69 87 TYR A C 1
ATOM 669 O O . TYR A 1 87 ? 9.325 2.233 -8.617 1.00 87.69 87 TYR A O 1
ATOM 677 N N . GLY A 1 88 ? 9.206 1.305 -10.665 1.00 87.75 88 GLY A N 1
ATOM 678 C CA . GLY A 1 88 ? 7.877 0.713 -10.478 1.00 87.75 88 GLY A CA 1
ATOM 679 C C . 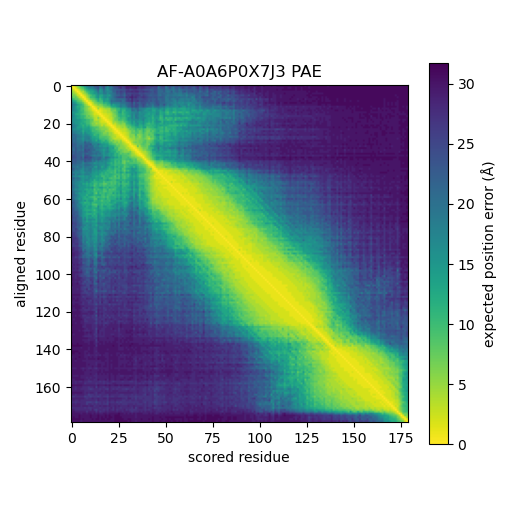GLY A 1 88 ? 7.834 -0.266 -9.302 1.00 87.75 88 GLY A C 1
ATOM 680 O O . GLY A 1 88 ? 7.007 -0.115 -8.410 1.00 87.75 88 GLY A O 1
ATOM 681 N N . ALA A 1 89 ? 8.794 -1.193 -9.230 1.00 89.62 89 ALA A N 1
ATOM 682 C CA . ALA A 1 89 ? 8.898 -2.137 -8.117 1.00 89.62 89 ALA A CA 1
ATOM 683 C C . ALA A 1 89 ? 9.118 -1.437 -6.761 1.00 89.62 89 ALA A C 1
ATOM 685 O O . ALA A 1 89 ? 8.563 -1.860 -5.748 1.00 89.62 89 ALA A O 1
ATOM 686 N N . GLY A 1 90 ? 9.902 -0.353 -6.735 1.00 86.62 90 GLY A N 1
ATOM 687 C CA . GLY A 1 90 ? 10.085 0.468 -5.537 1.00 86.62 90 GLY A CA 1
ATOM 688 C C . GLY A 1 90 ? 8.797 1.166 -5.092 1.00 86.62 90 GLY A C 1
ATOM 689 O O . GLY A 1 90 ? 8.515 1.230 -3.895 1.00 86.62 90 GLY A O 1
ATOM 690 N N . LEU A 1 91 ? 7.992 1.644 -6.044 1.00 89.06 91 LEU A N 1
ATOM 691 C CA . LEU A 1 91 ? 6.698 2.265 -5.771 1.00 89.06 91 LEU A CA 1
ATOM 692 C C . LEU A 1 91 ? 5.695 1.249 -5.206 1.00 89.06 91 LEU A C 1
ATOM 694 O O . LEU A 1 91 ? 5.064 1.522 -4.186 1.00 89.06 91 LEU A O 1
ATOM 698 N N . ASP A 1 92 ? 5.611 0.059 -5.806 1.00 89.00 92 ASP A N 1
ATOM 699 C CA . ASP A 1 92 ? 4.754 -1.031 -5.325 1.00 89.00 92 ASP A CA 1
ATOM 700 C C . ASP A 1 92 ? 5.144 -1.473 -3.907 1.00 89.00 92 ASP A C 1
ATOM 702 O O . ASP A 1 92 ? 4.283 -1.617 -3.034 1.00 89.00 92 ASP A O 1
ATOM 706 N N . ALA A 1 93 ? 6.446 -1.614 -3.637 1.00 88.25 93 ALA A N 1
ATOM 707 C CA . ALA A 1 93 ? 6.944 -1.924 -2.299 1.00 88.25 93 ALA A CA 1
ATOM 708 C C . ALA A 1 93 ? 6.578 -0.828 -1.283 1.00 88.25 93 ALA A C 1
ATOM 710 O O . ALA A 1 93 ? 6.137 -1.136 -0.175 1.00 88.25 93 ALA A O 1
ATOM 711 N N . GLY A 1 94 ? 6.706 0.449 -1.661 1.00 89.69 94 GLY A N 1
ATOM 712 C CA . GLY A 1 94 ? 6.292 1.579 -0.827 1.00 89.69 94 GLY A CA 1
ATOM 713 C C . GLY A 1 94 ? 4.795 1.562 -0.501 1.00 89.69 94 GLY A C 1
ATOM 714 O O . GLY A 1 94 ? 4.409 1.780 0.649 1.00 89.69 94 GLY A O 1
ATOM 715 N N . ILE A 1 95 ? 3.951 1.227 -1.481 1.00 91.50 95 ILE A N 1
ATOM 716 C CA . ILE A 1 95 ? 2.503 1.076 -1.289 1.00 91.50 95 ILE A CA 1
ATOM 717 C C . ILE A 1 95 ? 2.195 -0.052 -0.297 1.00 91.50 95 ILE A C 1
ATOM 719 O O . ILE A 1 95 ? 1.349 0.122 0.582 1.00 91.50 95 ILE A O 1
ATOM 723 N N . GLU A 1 96 ? 2.866 -1.200 -0.403 1.00 88.25 96 GLU A N 1
ATOM 724 C CA . GLU A 1 96 ? 2.672 -2.308 0.541 1.00 88.25 96 GLU A CA 1
ATOM 725 C C . GLU A 1 96 ? 3.113 -1.945 1.966 1.00 88.25 96 GLU A C 1
ATOM 727 O O . GLU A 1 96 ? 2.413 -2.275 2.929 1.00 88.25 96 GLU A O 1
ATOM 732 N N . PHE A 1 97 ? 4.204 -1.188 2.118 1.00 88.94 97 PHE A N 1
ATOM 733 C CA . PHE A 1 97 ? 4.623 -0.658 3.419 1.00 88.94 97 PHE A CA 1
ATOM 734 C C . PHE A 1 97 ? 3.577 0.282 4.033 1.00 88.94 97 PHE A C 1
ATOM 736 O O . PHE A 1 97 ? 3.219 0.125 5.204 1.00 88.94 97 PHE A O 1
ATOM 743 N N . GLU A 1 98 ? 3.035 1.220 3.255 1.00 89.12 98 GLU A N 1
ATOM 744 C CA . GLU A 1 98 ? 1.984 2.125 3.739 1.00 89.12 98 GLU A CA 1
ATOM 745 C C . GLU A 1 98 ? 0.684 1.376 4.068 1.00 89.12 98 GLU A C 1
ATOM 747 O O . GLU A 1 98 ? 0.054 1.636 5.096 1.00 89.12 98 GLU A O 1
ATOM 752 N N . LYS A 1 99 ? 0.309 0.361 3.278 1.00 92.31 99 LYS A N 1
ATOM 753 C CA . LYS A 1 99 ? -0.822 -0.523 3.612 1.00 92.31 99 LYS A CA 1
ATOM 754 C C . LYS A 1 99 ? -0.595 -1.267 4.928 1.00 92.31 99 LYS A C 1
ATOM 756 O O . LYS A 1 99 ? -1.530 -1.380 5.724 1.00 92.31 99 LYS A O 1
ATOM 761 N N . ALA A 1 100 ? 0.609 -1.788 5.167 1.00 88.75 100 ALA A N 1
ATOM 762 C CA . ALA A 1 100 ? 0.944 -2.477 6.413 1.00 88.75 100 ALA A CA 1
ATOM 763 C C . ALA A 1 100 ? 0.845 -1.529 7.617 1.00 88.75 100 ALA A C 1
ATOM 765 O O . ALA A 1 100 ? 0.210 -1.865 8.620 1.00 88.75 100 ALA A O 1
ATOM 766 N N . LYS A 1 101 ? 1.373 -0.309 7.483 1.00 90.06 101 LYS A N 1
ATOM 767 C CA . LYS A 1 101 ? 1.258 0.748 8.493 1.00 90.06 101 LYS A CA 1
ATOM 768 C C . LYS A 1 101 ? -0.203 1.116 8.770 1.00 90.06 101 LYS A C 1
ATOM 770 O O . LYS A 1 101 ? -0.611 1.176 9.927 1.00 90.06 101 LYS A O 1
ATOM 775 N N . ALA A 1 102 ? -1.022 1.274 7.731 1.00 88.88 102 ALA A N 1
ATOM 776 C CA . ALA A 1 102 ? -2.451 1.550 7.878 1.00 88.88 102 ALA A CA 1
ATOM 777 C C . ALA A 1 102 ? -3.208 0.413 8.591 1.00 88.88 102 ALA A C 1
ATOM 779 O O . ALA A 1 102 ? -4.079 0.679 9.422 1.00 88.88 102 ALA A O 1
ATOM 780 N N . LYS A 1 103 ? -2.874 -0.855 8.306 1.00 91.06 103 LYS A N 1
ATOM 781 C CA . LYS A 1 103 ? -3.434 -2.014 9.027 1.00 91.06 103 LYS A CA 1
ATOM 782 C C . LYS A 1 103 ? -3.058 -1.990 10.509 1.00 91.06 103 LYS A C 1
ATOM 784 O O . LYS A 1 103 ? -3.919 -2.250 11.343 1.00 91.06 103 LYS A O 1
ATOM 789 N N . LEU A 1 104 ? -1.812 -1.642 10.830 1.00 91.56 104 LEU A N 1
ATOM 790 C CA . LEU A 1 104 ? -1.338 -1.532 12.209 1.00 91.56 104 LEU A CA 1
ATOM 791 C C . LEU A 1 104 ? -2.074 -0.421 12.973 1.00 91.56 104 LEU A C 1
ATOM 793 O O . LEU A 1 104 ? -2.557 -0.663 14.075 1.00 91.56 104 LEU A O 1
ATOM 797 N N . TYR A 1 105 ? -2.257 0.757 12.368 1.00 92.38 105 TYR A N 1
ATOM 798 C CA . TYR A 1 105 ? -3.070 1.818 12.975 1.00 92.38 105 TYR A CA 1
ATOM 799 C C . TYR A 1 105 ? -4.509 1.372 13.232 1.00 92.38 105 TYR A C 1
ATOM 801 O O . TYR A 1 105 ? -5.016 1.565 14.333 1.00 92.38 105 TYR A O 1
ATOM 809 N N . LYS A 1 106 ? -5.152 0.719 12.254 1.00 91.94 106 LYS A N 1
ATOM 810 C CA . LYS A 1 106 ? -6.507 0.176 12.439 1.00 91.94 106 LYS A CA 1
ATOM 811 C C . LYS A 1 106 ? -6.582 -0.817 13.594 1.00 91.94 106 LYS A C 1
ATOM 813 O O . LYS A 1 106 ? -7.552 -0.779 14.342 1.00 91.94 106 LYS A O 1
ATOM 818 N N . TYR A 1 107 ? -5.580 -1.683 13.735 1.00 93.25 107 TYR A N 1
ATOM 819 C CA . TYR A 1 107 ? -5.514 -2.629 14.843 1.00 93.25 107 TYR A CA 1
ATOM 820 C C . TYR A 1 107 ? -5.458 -1.906 16.193 1.00 93.25 107 TYR A C 1
ATOM 822 O O . TYR A 1 107 ? -6.272 -2.204 17.060 1.00 93.25 107 TYR A O 1
ATOM 830 N N . HIS A 1 108 ? -4.579 -0.911 16.353 1.00 92.19 108 HIS A N 1
ATOM 831 C CA . HIS A 1 108 ? -4.514 -0.129 17.592 1.00 92.19 108 HIS A CA 1
ATOM 832 C C . HIS A 1 108 ? -5.832 0.580 17.903 1.00 92.19 108 HIS A C 1
ATOM 834 O O . HIS A 1 108 ? -6.334 0.457 19.014 1.00 92.19 108 HIS A O 1
ATOM 840 N N . THR A 1 109 ? -6.450 1.227 16.912 1.00 94.81 109 THR A N 1
ATOM 841 C CA . THR A 1 109 ? -7.768 1.853 17.093 1.00 94.81 109 THR A CA 1
ATOM 842 C C . THR A 1 109 ? -8.838 0.834 17.488 1.00 94.81 109 THR A C 1
ATOM 844 O O . THR A 1 109 ? -9.703 1.124 18.309 1.00 94.81 109 THR A O 1
ATOM 847 N N . GLN A 1 110 ? -8.807 -0.373 16.919 1.00 91.62 110 GLN A N 1
ATOM 848 C CA . GLN A 1 110 ? -9.756 -1.423 17.280 1.00 91.62 110 GLN A CA 1
ATOM 849 C C . GLN A 1 110 ? -9.550 -1.907 18.720 1.00 91.62 110 GLN A C 1
ATOM 851 O O . GLN A 1 110 ? -10.538 -2.112 19.428 1.00 91.62 110 GLN A O 1
ATOM 856 N N . VAL A 1 111 ? -8.299 -2.069 19.156 1.00 95.31 111 VAL A N 1
ATOM 857 C CA . VAL A 1 111 ? -7.969 -2.420 20.544 1.00 95.31 111 VAL A CA 1
ATOM 858 C C . VAL A 1 111 ? -8.471 -1.334 21.495 1.00 95.31 111 VAL A C 1
ATOM 860 O O . VAL A 1 111 ? -9.245 -1.649 22.394 1.00 95.31 111 VAL A O 1
ATOM 863 N N . GLU A 1 112 ? -8.158 -0.062 21.236 1.00 93.56 112 GLU A N 1
ATOM 864 C CA . GLU A 1 112 ? -8.625 1.071 22.051 1.00 93.56 112 GLU A CA 1
ATOM 865 C C . GLU A 1 112 ? -10.158 1.138 22.130 1.00 93.56 112 GLU A C 1
ATOM 867 O O . GLU A 1 112 ? -10.723 1.296 23.211 1.00 93.56 112 GLU A O 1
ATOM 872 N N . ASN A 1 113 ? -10.855 0.961 21.003 1.00 93.00 113 ASN A N 1
ATOM 873 C CA . ASN A 1 113 ? -12.320 0.930 20.985 1.00 93.00 113 ASN A CA 1
ATOM 874 C C . ASN A 1 113 ? -12.881 -0.234 21.814 1.00 93.00 113 ASN A C 1
ATOM 876 O O . ASN A 1 113 ? -13.924 -0.092 22.454 1.00 93.00 113 ASN A O 1
ATOM 880 N N . THR A 1 114 ? -12.202 -1.382 21.802 1.00 92.56 114 THR A N 1
ATOM 881 C CA . THR A 1 114 ? -12.609 -2.561 22.575 1.00 92.56 114 THR A CA 1
ATOM 882 C C . THR A 1 114 ? -12.404 -2.325 24.071 1.00 92.56 114 THR A C 1
ATOM 884 O O . THR A 1 114 ? -13.322 -2.567 24.851 1.00 92.56 114 THR A O 1
ATOM 887 N N . GLU A 1 115 ? -11.256 -1.775 24.470 1.00 92.00 115 GLU A N 1
ATOM 888 C CA . GLU A 1 115 ? -10.964 -1.416 25.866 1.00 92.00 115 GLU A CA 1
ATOM 889 C C . GLU A 1 115 ? -11.950 -0.368 26.403 1.00 92.00 115 GLU A C 1
ATOM 891 O O . GLU A 1 115 ? -12.457 -0.482 27.524 1.00 92.00 115 GLU A O 1
ATOM 896 N N . GLN A 1 116 ? -12.288 0.639 25.591 1.00 88.25 116 GLN A N 1
ATOM 897 C CA . GLN A 1 116 ? -13.310 1.623 25.946 1.00 88.25 116 GLN A CA 1
ATOM 898 C C . GLN A 1 116 ? -14.680 0.965 26.127 1.00 88.25 116 GLN A C 1
ATOM 900 O O . GLN A 1 116 ? -15.349 1.220 27.131 1.00 88.25 116 GLN A O 1
ATOM 905 N N . ALA A 1 117 ? -15.096 0.098 25.198 1.00 90.44 117 ALA A N 1
ATOM 906 C CA . ALA A 1 117 ? -16.365 -0.619 25.295 1.00 90.44 117 ALA A CA 1
ATOM 907 C C . ALA A 1 117 ? -16.438 -1.501 26.555 1.00 90.44 117 ALA A C 1
ATOM 909 O O . ALA A 1 117 ? -17.464 -1.508 27.239 1.00 90.44 117 ALA A O 1
ATOM 910 N N . GLU A 1 118 ? -15.348 -2.187 26.906 1.00 90.94 118 GLU A N 1
ATOM 911 C CA . GLU A 1 118 ? -15.252 -2.986 28.130 1.00 90.94 118 GLU A CA 1
ATOM 912 C C . GLU A 1 118 ? -15.370 -2.112 29.389 1.00 90.94 118 GLU A C 1
ATOM 914 O O . GLU A 1 118 ? -16.123 -2.434 30.311 1.00 90.94 118 GLU A O 1
ATOM 919 N N . SER A 1 119 ? -14.692 -0.962 29.418 1.00 87.88 119 SER A N 1
ATOM 920 C CA . SER A 1 119 ? -14.802 0.007 30.515 1.00 87.88 119 SER A CA 1
ATOM 921 C C . SER A 1 119 ? -16.238 0.520 30.692 1.00 87.88 119 SER A C 1
ATOM 923 O O . SER A 1 119 ? -16.767 0.532 31.810 1.00 87.88 119 SER A O 1
ATOM 925 N N . TYR A 1 120 ? -16.912 0.872 29.590 1.00 88.19 120 TYR A N 1
ATOM 926 C CA . TYR A 1 120 ? -18.320 1.279 29.611 1.00 88.19 120 TYR A CA 1
ATOM 927 C C . TYR A 1 120 ? -19.239 0.164 30.114 1.00 88.19 120 TYR A C 1
ATOM 929 O O . TYR A 1 120 ? -20.115 0.428 30.943 1.00 88.19 120 TYR A O 1
ATOM 937 N N . TYR A 1 121 ? -19.026 -1.073 29.664 1.00 90.06 121 TYR A N 1
ATOM 938 C CA . TYR A 1 121 ? -19.780 -2.232 30.135 1.00 90.06 121 TYR A CA 1
ATOM 939 C C . TYR A 1 121 ? -19.596 -2.448 31.643 1.00 90.06 121 TYR A C 1
ATOM 941 O O . TYR A 1 121 ? -20.576 -2.549 32.382 1.00 90.06 121 TYR A O 1
ATOM 949 N N . ASN A 1 122 ? -18.353 -2.419 32.129 1.00 86.50 122 ASN A N 1
ATOM 950 C CA . ASN A 1 122 ? -18.039 -2.568 33.550 1.00 86.50 122 ASN A CA 1
ATOM 951 C C . ASN A 1 122 ? -18.684 -1.468 34.407 1.00 86.50 122 ASN A C 1
ATOM 953 O O . ASN A 1 122 ? -19.181 -1.735 35.506 1.00 86.50 122 ASN A O 1
ATOM 957 N N . LEU A 1 123 ? -18.714 -0.230 33.909 1.00 88.12 123 LEU A N 1
ATOM 958 C CA . LEU A 1 123 ? -19.406 0.871 34.574 1.00 88.12 123 LEU A CA 1
ATOM 959 C C . LEU A 1 123 ? -20.925 0.652 34.608 1.00 88.12 123 LEU A C 1
ATOM 961 O O . LEU A 1 123 ? -21.547 0.900 35.643 1.00 88.12 123 LEU A O 1
ATOM 965 N N . ALA A 1 124 ? -21.518 0.182 33.510 1.00 85.25 124 ALA A N 1
ATOM 966 C CA . ALA A 1 124 ? -22.945 -0.119 33.437 1.00 85.25 124 ALA A CA 1
ATOM 967 C C . ALA A 1 124 ? -23.334 -1.229 34.422 1.00 85.25 124 ALA A C 1
ATOM 969 O O . ALA A 1 124 ? -24.247 -1.031 35.220 1.00 85.25 124 ALA A O 1
ATOM 970 N N . VAL A 1 125 ? -22.584 -2.335 34.454 1.00 86.44 125 VAL A N 1
ATOM 971 C CA . VAL A 1 125 ? -22.811 -3.444 35.397 1.00 86.44 125 VAL A CA 1
ATOM 972 C C . VAL A 1 125 ? -22.720 -2.967 36.846 1.00 86.44 125 VAL A C 1
ATOM 974 O O . VAL A 1 125 ? -23.592 -3.285 37.655 1.00 86.44 125 VAL A O 1
ATOM 977 N N . LYS A 1 126 ? -21.711 -2.149 37.183 1.00 87.19 126 LYS A N 1
ATOM 978 C CA . LYS A 1 126 ? -21.600 -1.554 38.524 1.00 87.19 126 LYS A CA 1
ATOM 979 C C . LYS A 1 126 ? -22.814 -0.695 38.874 1.00 87.19 126 LYS A C 1
ATOM 981 O O . LYS A 1 126 ? -23.308 -0.792 39.993 1.00 87.19 126 LYS A O 1
ATOM 986 N N . ARG A 1 127 ? -23.298 0.137 37.946 1.00 84.00 127 ARG A N 1
ATOM 987 C CA . ARG A 1 127 ? -24.484 0.981 38.171 1.00 84.00 127 ARG A CA 1
ATOM 988 C C . ARG A 1 127 ? -25.736 0.138 38.390 1.00 84.00 127 ARG A C 1
ATOM 990 O O . ARG A 1 127 ? -26.442 0.395 39.357 1.00 84.00 127 ARG A O 1
ATOM 997 N N . THR A 1 128 ? -25.968 -0.877 37.560 1.00 79.81 128 THR A N 1
ATOM 998 C CA . THR A 1 128 ? -27.107 -1.794 37.717 1.00 79.81 128 THR A CA 1
ATOM 999 C C . THR A 1 128 ? -27.055 -2.509 39.064 1.00 79.81 128 THR A C 1
ATOM 1001 O O . THR A 1 128 ? -28.010 -2.425 39.824 1.00 79.81 128 THR A O 1
ATOM 1004 N N . GLY A 1 129 ? -25.908 -3.085 39.438 1.00 78.62 129 GLY A N 1
ATOM 1005 C CA . GLY A 1 129 ? -25.772 -3.761 40.732 1.00 78.62 129 GLY A CA 1
ATOM 1006 C C . GLY A 1 129 ? -25.963 -2.839 41.945 1.00 78.62 129 GLY A C 1
ATOM 1007 O O . GLY A 1 129 ? -26.419 -3.289 42.992 1.00 78.62 129 GLY A O 1
ATOM 1008 N N . VAL A 1 130 ? -25.634 -1.546 41.834 1.00 77.94 130 VAL A N 1
ATOM 1009 C CA . VAL A 1 130 ? -25.933 -0.554 42.885 1.00 77.94 130 VAL A CA 1
ATOM 1010 C C . VAL A 1 130 ? -27.428 -0.232 42.937 1.00 77.94 130 VAL A C 1
ATOM 1012 O O . VAL A 1 130 ? -27.981 -0.132 44.030 1.00 77.94 130 VAL A O 1
ATOM 1015 N N . VAL A 1 131 ? -28.089 -0.089 41.785 1.00 78.06 131 VAL A N 1
ATOM 1016 C CA . VAL A 1 131 ? -29.543 0.134 41.713 1.00 78.06 131 VAL A CA 1
ATOM 1017 C C . VAL A 1 131 ? -30.305 -1.049 42.306 1.00 78.06 131 VAL A C 1
ATOM 1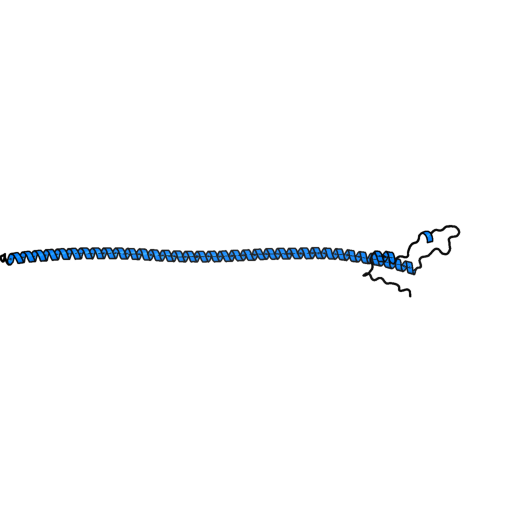019 O O . VAL A 1 131 ? -31.201 -0.833 43.119 1.00 78.06 131 VAL A O 1
ATOM 1022 N N . ASP A 1 132 ? -29.911 -2.278 41.974 1.00 70.31 132 ASP A N 1
ATOM 1023 C CA . ASP A 1 132 ? -30.540 -3.492 42.500 1.00 70.31 132 ASP A CA 1
ATOM 1024 C C . ASP A 1 132 ? -30.434 -3.559 44.028 1.00 70.31 132 ASP A C 1
ATOM 1026 O O . ASP A 1 132 ? -31.438 -3.765 44.707 1.00 70.31 132 ASP A O 1
ATOM 1030 N N . LYS A 1 133 ? -29.248 -3.273 44.584 1.00 72.50 133 LYS A N 1
ATOM 1031 C CA . LYS A 1 133 ? -29.051 -3.195 46.040 1.00 72.50 133 LYS A CA 1
ATOM 1032 C C . LYS A 1 133 ? -29.912 -2.115 46.687 1.00 72.50 133 LYS A C 1
ATOM 1034 O O . LYS A 1 133 ? -30.523 -2.362 47.719 1.00 72.50 133 LYS A O 1
ATOM 1039 N N . ASN A 1 134 ? -29.975 -0.921 46.098 1.00 71.69 134 ASN A N 1
ATOM 1040 C CA . ASN A 1 134 ? -30.808 0.159 46.630 1.00 71.69 134 ASN A CA 1
ATOM 1041 C C . ASN A 1 134 ? -32.298 -0.218 46.627 1.00 71.69 134 ASN A C 1
ATOM 1043 O O . ASN A 1 134 ? -33.000 0.105 47.582 1.00 71.69 134 ASN A O 1
ATOM 1047 N N . ASN A 1 135 ? -32.769 -0.916 45.591 1.00 71.25 135 ASN A N 1
ATOM 1048 C CA . ASN A 1 135 ? -34.142 -1.414 45.526 1.00 71.25 135 ASN A CA 1
ATOM 1049 C C . ASN A 1 135 ? -34.416 -2.492 46.585 1.00 71.25 135 ASN A C 1
ATOM 1051 O O . ASN A 1 135 ? -35.482 -2.477 47.195 1.00 71.25 135 ASN A O 1
ATOM 1055 N N . GLU A 1 136 ? -33.465 -3.396 46.832 1.00 73.19 136 GLU A N 1
ATOM 1056 C CA . GLU A 1 136 ? -33.575 -4.413 47.885 1.00 73.19 136 GLU A CA 1
ATOM 1057 C C . GLU A 1 136 ? -33.675 -3.768 49.277 1.00 73.19 136 GLU A C 1
ATOM 1059 O O . GLU A 1 136 ? -34.601 -4.074 50.031 1.00 73.19 136 GLU A O 1
ATOM 1064 N N . TYR A 1 137 ? -32.803 -2.795 49.577 1.00 71.69 137 TYR A N 1
ATOM 1065 C CA . TYR A 1 137 ? -32.868 -2.034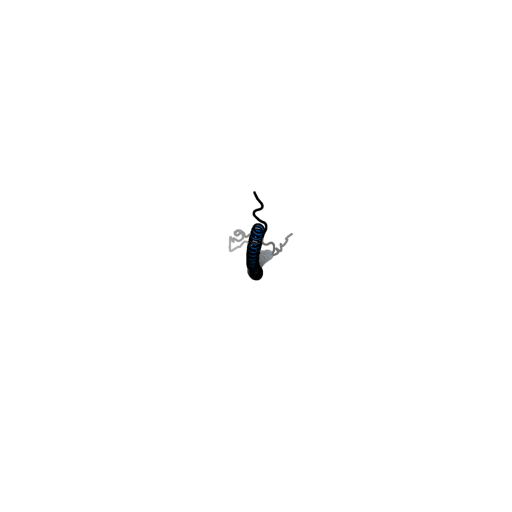 50.830 1.00 71.69 137 TYR A CA 1
ATOM 1066 C C . TYR A 1 137 ? -34.196 -1.276 50.981 1.00 71.69 137 TYR A C 1
ATOM 1068 O O . TYR A 1 137 ? -34.819 -1.336 52.043 1.00 71.69 137 TYR A O 1
ATOM 1076 N N . ALA A 1 138 ? -34.676 -0.624 49.917 1.00 74.50 138 ALA A N 1
ATOM 1077 C CA . ALA A 1 138 ? -35.965 0.068 49.929 1.00 74.50 138 ALA A CA 1
ATOM 1078 C C . ALA A 1 138 ? -37.150 -0.890 50.167 1.00 74.50 138 ALA A C 1
ATOM 1080 O O . ALA A 1 138 ? -38.098 -0.530 50.865 1.00 74.50 138 ALA A O 1
ATOM 1081 N N . GLY A 1 139 ? -37.093 -2.114 49.629 1.00 73.44 139 GLY A N 1
ATOM 1082 C CA . GLY A 1 139 ? -38.088 -3.159 49.885 1.00 73.44 139 GLY A CA 1
ATOM 1083 C C . GLY A 1 139 ? -38.124 -3.577 51.354 1.00 73.44 139 GLY A C 1
ATOM 1084 O O . GLY A 1 139 ? -39.188 -3.551 51.971 1.00 73.44 139 GLY A O 1
ATOM 1085 N N . THR A 1 140 ? -36.960 -3.865 51.945 1.00 78.81 140 THR A N 1
ATOM 1086 C CA . THR A 1 140 ? -36.877 -4.219 53.373 1.00 78.81 140 THR A CA 1
ATOM 1087 C C . THR A 1 140 ? -37.370 -3.096 54.290 1.00 78.81 140 THR A C 1
ATOM 1089 O O . THR A 1 140 ? -38.100 -3.357 55.244 1.00 78.81 140 THR A O 1
ATOM 1092 N N . GLU A 1 141 ? -37.050 -1.835 53.980 1.00 74.31 141 GLU A N 1
ATOM 1093 C CA . GLU A 1 141 ? -37.513 -0.682 54.762 1.00 74.31 141 GLU A CA 1
ATOM 1094 C C . GLU A 1 141 ? -39.041 -0.499 54.679 1.00 74.31 141 GLU A C 1
ATOM 1096 O O . GLU A 1 141 ? -39.696 -0.169 55.675 1.00 74.31 141 GLU A O 1
ATOM 1101 N N . LEU A 1 142 ? -39.638 -0.738 53.506 1.00 74.69 142 LEU A N 1
ATOM 1102 C CA . LEU A 1 142 ? -41.091 -0.698 53.325 1.00 74.69 142 LEU A CA 1
ATOM 1103 C C . LEU A 1 142 ? -41.800 -1.801 54.114 1.00 74.69 142 LEU A C 1
ATOM 1105 O O . LEU A 1 142 ? -42.815 -1.513 54.752 1.00 74.69 142 LEU A O 1
ATOM 1109 N N . ASP A 1 143 ? -41.256 -3.017 54.125 1.00 83.50 143 ASP A N 1
ATOM 1110 C CA . ASP A 1 143 ? -41.810 -4.135 54.896 1.00 83.50 143 ASP A CA 1
ATOM 1111 C C . ASP A 1 143 ? -41.749 -3.868 56.407 1.00 83.50 143 ASP A C 1
ATOM 1113 O O . ASP A 1 143 ? -42.744 -4.057 57.114 1.00 83.50 143 ASP A O 1
ATOM 1117 N N . GLU A 1 144 ? -40.634 -3.329 56.910 1.00 83.38 144 GLU A N 1
ATOM 1118 C CA . GLU A 1 144 ? -40.526 -2.908 58.312 1.00 83.38 144 GLU A CA 1
ATOM 1119 C C . GLU A 1 144 ? -41.545 -1.820 58.673 1.00 83.38 144 GLU A C 1
ATOM 1121 O O . GLU A 1 144 ? -42.141 -1.835 59.757 1.00 83.38 144 GLU A O 1
ATOM 1126 N N . ASN A 1 145 ? -41.755 -0.853 57.779 1.00 80.81 145 ASN A N 1
ATOM 1127 C CA . ASN A 1 145 ? -42.726 0.216 57.991 1.00 80.81 145 ASN A CA 1
ATOM 1128 C C . ASN A 1 145 ? -44.169 -0.301 57.940 1.00 80.81 145 ASN A C 1
ATOM 1130 O O . ASN A 1 145 ? -45.012 0.161 58.719 1.00 80.81 145 ASN A O 1
ATOM 1134 N N . LEU A 1 146 ? -44.454 -1.279 57.080 1.00 82.44 146 LEU A N 1
ATOM 1135 C CA . LEU A 1 146 ? -45.752 -1.942 57.004 1.00 82.44 146 LEU A CA 1
ATOM 1136 C C . LEU A 1 146 ? -46.039 -2.718 58.295 1.00 82.44 146 LEU A C 1
ATOM 1138 O O . LEU A 1 146 ? -47.138 -2.606 58.846 1.00 82.44 146 LEU A O 1
ATOM 1142 N N . GLU A 1 147 ? -45.047 -3.423 58.835 1.00 88.69 147 GLU A N 1
ATOM 1143 C CA . GLU A 1 147 ? -45.193 -4.153 60.094 1.00 88.69 147 GLU A CA 1
ATOM 1144 C C . GLU A 1 147 ? -45.392 -3.204 61.288 1.00 88.69 147 GLU A C 1
ATOM 1146 O O . GLU A 1 147 ? -46.319 -3.381 62.083 1.00 88.69 147 GLU A O 1
ATOM 1151 N N . LYS A 1 148 ? -44.630 -2.103 61.363 1.00 86.62 148 LYS A N 1
ATOM 1152 C CA . LYS A 1 148 ? -44.863 -1.036 62.359 1.00 86.62 148 LYS A CA 1
ATOM 1153 C C . LYS A 1 148 ? -46.282 -0.465 62.260 1.00 86.62 148 LYS A C 1
ATOM 1155 O O . LYS A 1 148 ? -46.925 -0.222 63.286 1.00 86.62 148 LYS A O 1
ATOM 1160 N N . ALA A 1 149 ? -46.789 -0.252 61.045 1.00 82.56 149 ALA A N 1
ATOM 1161 C CA . ALA A 1 149 ? -48.147 0.241 60.825 1.00 82.56 149 ALA A CA 1
ATOM 1162 C C . ALA A 1 149 ? -49.217 -0.774 61.269 1.00 82.56 149 ALA A C 1
ATOM 1164 O O . ALA A 1 149 ? -50.215 -0.371 61.878 1.00 82.56 149 ALA A O 1
ATOM 1165 N N . ARG A 1 150 ? -49.000 -2.077 61.036 1.00 84.56 150 ARG A N 1
ATOM 1166 C CA . ARG A 1 150 ? -49.876 -3.155 61.527 1.00 84.56 150 ARG A CA 1
ATOM 1167 C C . ARG A 1 150 ? -49.944 -3.189 63.046 1.00 84.56 150 ARG A C 1
ATOM 1169 O O . ARG A 1 150 ? -51.043 -3.089 63.591 1.00 84.56 150 ARG A O 1
ATOM 1176 N N . VAL A 1 151 ? -48.794 -3.225 63.718 1.00 90.19 151 VAL A N 1
ATOM 1177 C CA . VAL A 1 151 ? -48.718 -3.218 65.188 1.00 90.19 151 VAL A CA 1
ATOM 1178 C C . VAL A 1 151 ? -49.433 -1.992 65.756 1.00 90.19 151 VAL A C 1
ATOM 1180 O O . VAL A 1 151 ? -50.243 -2.102 66.676 1.00 90.19 151 VAL A O 1
ATOM 1183 N N . LYS A 1 152 ? -49.209 -0.808 65.172 1.00 89.06 152 LYS A N 1
ATOM 1184 C CA . LYS A 1 152 ? -49.883 0.423 65.609 1.00 89.06 152 LYS A CA 1
ATOM 1185 C C . LYS A 1 152 ? -51.403 0.359 65.417 1.00 89.06 152 LYS A C 1
ATOM 1187 O O . LYS A 1 152 ? -52.141 0.832 66.281 1.00 89.06 152 LYS A O 1
ATOM 1192 N N . SER A 1 153 ? -51.877 -0.223 64.314 1.00 84.06 153 SER A N 1
ATOM 1193 C CA . SER A 1 153 ? -53.309 -0.442 64.068 1.00 84.06 153 SER A CA 1
ATOM 1194 C C . SER A 1 153 ? -53.925 -1.390 65.098 1.00 84.06 153 SER A C 1
ATOM 1196 O O . SER A 1 153 ? -55.019 -1.131 65.600 1.00 84.06 153 SER A O 1
ATOM 1198 N N . GLU A 1 154 ? -53.218 -2.459 65.455 1.00 89.00 154 GLU A N 1
ATOM 1199 C CA . GLU A 1 154 ? -53.673 -3.439 66.437 1.00 89.00 154 GLU A CA 1
ATOM 1200 C C . GLU A 1 154 ? -53.732 -2.850 67.851 1.00 89.00 154 GLU A C 1
ATOM 1202 O O . GLU A 1 154 ? -54.755 -2.970 68.526 1.00 89.00 154 GLU A O 1
ATOM 1207 N N . VAL A 1 155 ? -52.711 -2.088 68.255 1.00 90.69 155 VAL A N 1
ATOM 1208 C CA . VAL A 1 155 ? -52.729 -1.323 69.512 1.00 90.69 155 VAL A CA 1
ATOM 1209 C C . VAL A 1 155 ? -53.899 -0.338 69.539 1.00 90.69 155 VAL A C 1
ATOM 1211 O O . VAL A 1 155 ? -54.606 -0.260 70.542 1.00 90.69 155 VAL A O 1
ATOM 1214 N N . ALA A 1 156 ? -54.154 0.381 68.443 1.00 83.50 156 ALA A N 1
ATOM 1215 C CA . ALA A 1 156 ? -55.286 1.302 68.360 1.00 83.50 156 ALA A CA 1
ATOM 1216 C C . ALA A 1 156 ? -56.639 0.573 68.471 1.00 83.50 156 ALA A C 1
ATOM 1218 O O . ALA A 1 156 ? -57.548 1.070 69.139 1.00 83.50 156 ALA A O 1
ATOM 1219 N N . LYS A 1 157 ? -56.778 -0.621 67.876 1.00 87.62 157 LYS A N 1
ATOM 1220 C CA . LYS A 1 157 ? -57.972 -1.469 68.039 1.00 87.62 157 LYS A CA 1
ATOM 1221 C C . LYS A 1 157 ? -58.151 -1.926 69.485 1.00 87.62 157 LYS A C 1
ATOM 1223 O O . LYS A 1 157 ? -59.256 -1.808 70.006 1.00 87.62 157 LYS A O 1
ATOM 1228 N N . LEU A 1 158 ? -57.088 -2.391 70.140 1.00 89.94 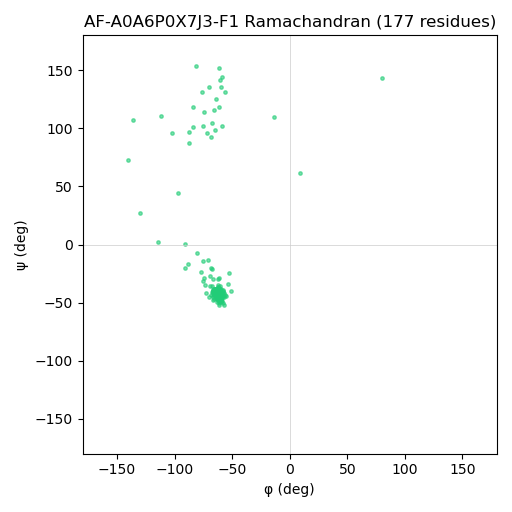158 LEU A N 1
ATOM 1229 C CA . LEU A 1 158 ? -57.124 -2.807 71.547 1.00 89.94 158 LEU A CA 1
ATOM 1230 C C . LEU A 1 158 ? -57.470 -1.636 72.476 1.00 89.94 158 LEU A C 1
ATOM 1232 O O . LEU A 1 158 ? -58.289 -1.779 73.382 1.00 89.94 158 LEU A O 1
ATOM 1236 N N . GLN A 1 159 ? -56.898 -0.455 72.230 1.00 88.69 159 GLN A N 1
ATOM 1237 C CA . GLN A 1 159 ? -57.231 0.763 72.971 1.00 88.69 159 GLN A CA 1
ATOM 1238 C C . GLN A 1 159 ? -58.690 1.166 72.766 1.00 88.69 159 GLN A C 1
ATOM 1240 O O . GLN A 1 159 ? -59.364 1.513 73.735 1.00 88.69 159 GLN A O 1
ATOM 1245 N N . ARG A 1 160 ? -59.197 1.077 71.531 1.00 85.88 160 ARG A N 1
ATOM 1246 C CA . ARG A 1 160 ? -60.607 1.330 71.229 1.00 85.88 160 ARG A CA 1
ATOM 1247 C C . ARG A 1 160 ? -61.518 0.337 71.945 1.00 85.88 160 ARG A C 1
ATOM 1249 O O . ARG A 1 160 ? -62.451 0.779 72.599 1.00 85.88 160 ARG A O 1
ATOM 1256 N N . GLN A 1 161 ? -61.222 -0.960 71.888 1.00 88.94 161 GLN A N 1
ATOM 1257 C CA . GLN A 1 161 ? -61.973 -1.982 72.623 1.00 88.94 161 GLN A CA 1
ATOM 1258 C C . GLN A 1 161 ? -61.951 -1.718 74.132 1.00 88.94 161 GLN A C 1
ATOM 1260 O O . GLN A 1 161 ? -62.983 -1.797 74.784 1.00 88.94 161 GLN A O 1
ATOM 1265 N N . SER A 1 162 ? -60.799 -1.343 74.697 1.00 85.62 162 SER A N 1
ATOM 1266 C CA . SER A 1 162 ? -60.702 -0.977 76.114 1.00 85.62 162 SER A CA 1
ATOM 1267 C C . SER A 1 162 ? -61.550 0.254 76.449 1.00 85.62 162 SER A C 1
ATOM 1269 O O . SER A 1 162 ? -62.227 0.268 77.475 1.00 85.62 162 SER A O 1
ATOM 1271 N N . ALA A 1 163 ? -61.537 1.279 75.593 1.00 83.50 163 ALA A N 1
ATOM 1272 C CA . ALA A 1 163 ? -62.353 2.476 75.766 1.00 83.50 163 ALA A CA 1
ATOM 1273 C C . ALA A 1 163 ? -63.855 2.175 75.629 1.00 83.50 163 ALA A C 1
ATOM 1275 O O . ALA A 1 163 ? -64.637 2.672 76.432 1.00 83.50 163 ALA A O 1
ATOM 1276 N N . GLU A 1 164 ? -64.251 1.331 74.673 1.00 84.19 164 GLU A N 1
ATOM 1277 C CA . GLU A 1 164 ? -65.628 0.848 74.502 1.00 84.19 164 GLU A CA 1
ATOM 1278 C C . GLU A 1 164 ? -66.090 0.038 75.724 1.00 84.19 164 GLU A C 1
ATOM 1280 O O . GLU A 1 164 ? -67.178 0.287 76.240 1.00 84.19 164 GLU A O 1
ATOM 1285 N N . SER A 1 165 ? -65.250 -0.857 76.257 1.00 83.75 165 SER A N 1
ATOM 1286 C CA . SER A 1 165 ? -65.544 -1.600 77.490 1.00 83.75 165 SER A CA 1
ATOM 1287 C C . SER A 1 165 ? -65.720 -0.672 78.692 1.00 83.75 165 SER A C 1
ATOM 1289 O O . SER A 1 165 ? -66.713 -0.787 79.407 1.00 83.75 165 SER A O 1
ATOM 1291 N N . LYS A 1 166 ? -64.817 0.302 78.882 1.00 85.25 166 LYS A N 1
ATOM 1292 C CA . LYS A 1 166 ? -64.944 1.318 79.943 1.00 85.25 166 LYS A CA 1
ATOM 1293 C C . LYS A 1 166 ? -66.208 2.158 79.777 1.00 85.25 166 LYS A C 1
ATOM 1295 O O . LYS A 1 166 ? -66.864 2.477 80.762 1.00 85.25 166 LYS A O 1
ATOM 1300 N N . LEU A 1 167 ? -66.561 2.515 78.543 1.00 79.44 167 LEU A N 1
ATOM 1301 C CA . LEU A 1 167 ? -67.776 3.269 78.248 1.00 79.44 167 LEU A CA 1
ATOM 1302 C C . LEU A 1 167 ? -69.029 2.446 78.574 1.00 79.44 167 LEU A C 1
ATOM 1304 O O . LEU A 1 167 ? -69.944 2.975 79.198 1.00 79.44 167 LEU A O 1
ATOM 1308 N N . SER A 1 168 ? -69.047 1.155 78.237 1.00 82.00 168 SER A N 1
ATOM 1309 C CA . SER A 1 168 ? -70.133 0.241 78.610 1.00 82.00 168 SER A CA 1
ATOM 1310 C C . SER A 1 168 ? -70.254 0.059 80.128 1.00 82.00 168 SER A C 1
ATOM 1312 O O . SER A 1 168 ? -71.365 0.046 80.657 1.00 82.00 168 SER A O 1
ATOM 1314 N N . GLU A 1 169 ? -69.136 -0.052 80.850 1.00 81.75 169 GLU A N 1
ATOM 1315 C CA . GLU A 1 169 ? -69.130 -0.104 82.318 1.00 81.75 169 GLU A CA 1
ATOM 1316 C C . GLU A 1 169 ? -69.678 1.184 82.942 1.00 81.75 169 GLU A C 1
ATOM 1318 O O . GLU A 1 169 ? -70.521 1.111 83.836 1.00 81.75 169 GLU A O 1
ATOM 1323 N N . LEU A 1 170 ? -69.265 2.354 82.444 1.00 80.12 170 LEU A N 1
ATOM 1324 C CA . LEU A 1 170 ? -69.804 3.639 82.896 1.00 80.12 170 LEU A CA 1
ATOM 1325 C C . LEU A 1 170 ? -71.307 3.746 82.605 1.00 80.12 170 LEU A C 1
ATOM 1327 O O . LEU A 1 170 ? -72.064 4.133 83.490 1.00 80.12 170 LEU A O 1
ATOM 1331 N N . GLN A 1 171 ? -71.764 3.343 81.416 1.00 76.62 171 GLN A N 1
ATOM 1332 C CA . GLN A 1 171 ? -73.195 3.299 81.085 1.00 76.62 171 GLN A CA 1
ATOM 1333 C C . GLN A 1 171 ? -73.990 2.407 82.050 1.00 76.62 171 GLN A C 1
ATOM 1335 O O . GLN A 1 171 ? -75.083 2.783 82.462 1.00 76.62 171 GLN A O 1
ATOM 1340 N N . LYS A 1 172 ? -73.438 1.261 82.471 1.00 78.50 172 LYS A N 1
ATOM 1341 C CA . LYS A 1 172 ? -74.066 0.405 83.495 1.00 78.50 172 LYS A CA 1
ATOM 1342 C C . LYS A 1 172 ? -74.093 1.059 84.880 1.00 78.50 172 LYS A C 1
ATOM 1344 O O . LYS A 1 172 ? -75.045 0.847 85.621 1.00 78.50 172 LYS A O 1
ATOM 1349 N N . GLN A 1 173 ? -73.064 1.827 85.244 1.00 72.31 173 GLN A N 1
ATOM 1350 C CA . GLN A 1 173 ? -72.986 2.514 86.540 1.00 72.31 173 GLN A CA 1
ATOM 1351 C C . GLN A 1 173 ? -73.909 3.739 86.638 1.00 72.31 173 GLN A C 1
ATOM 1353 O O . GLN A 1 173 ? -74.359 4.057 87.736 1.00 72.31 173 GLN A O 1
ATOM 1358 N N . PHE A 1 174 ? -74.204 4.411 85.521 1.00 67.81 174 PHE A N 1
ATOM 1359 C CA . PHE A 1 174 ? -75.064 5.600 85.489 1.00 67.81 174 PHE A CA 1
ATOM 1360 C C . PHE A 1 174 ? -76.564 5.311 85.259 1.00 67.81 174 PHE A C 1
ATOM 1362 O O . PHE A 1 174 ? -77.345 6.258 85.270 1.00 67.81 174 PHE A O 1
ATOM 1369 N N . GLY A 1 175 ? -76.984 4.044 85.124 1.00 48.78 175 GLY A N 1
ATOM 1370 C CA . GLY A 1 175 ? -78.370 3.660 84.790 1.00 48.78 175 GLY A CA 1
ATOM 1371 C C . GLY A 1 175 ? -78.638 3.792 83.284 1.00 48.78 175 GLY A C 1
ATOM 1372 O O . GLY A 1 175 ? -78.123 4.690 82.627 1.00 48.78 175 GLY A O 1
ATOM 1373 N N . GLU A 1 176 ? -79.414 2.914 82.640 1.00 54.38 176 GLU A N 1
ATOM 1374 C CA . GLU A 1 176 ? -80.887 3.048 82.619 1.00 54.38 176 GLU A CA 1
ATOM 1375 C C . GLU A 1 176 ? -81.366 4.388 83.205 1.00 54.38 176 GLU A C 1
ATOM 1377 O O . GLU A 1 176 ? -82.046 4.455 84.221 1.00 54.38 176 GLU A O 1
ATOM 1382 N N . VAL A 1 177 ? -80.948 5.485 82.573 1.00 47.03 177 VAL A N 1
ATOM 1383 C CA . VAL A 1 177 ? -81.701 6.734 82.598 1.00 47.03 177 VAL A CA 1
ATOM 1384 C C . VAL A 1 177 ? -82.682 6.628 81.438 1.00 47.03 177 VAL A C 1
ATOM 1386 O O . VAL A 1 177 ? -82.306 6.806 80.282 1.00 47.03 177 VAL A O 1
ATOM 1389 N N . ASP A 1 178 ? -83.899 6.222 81.793 1.00 45.28 178 ASP A N 1
ATOM 1390 C CA . ASP A 1 178 ? -85.130 6.151 81.003 1.00 45.28 178 ASP A CA 1
ATOM 1391 C C . ASP A 1 178 ? -85.124 6.905 79.656 1.00 45.28 178 ASP A C 1
ATOM 1393 O O . ASP A 1 178 ? -85.200 8.135 79.612 1.00 45.28 178 ASP A O 1
ATOM 1397 N N . SER A 1 179 ? -85.116 6.149 78.550 1.00 36.31 179 SER A N 1
ATOM 1398 C CA . SER A 1 179 ? -86.205 6.111 77.544 1.00 36.31 179 SER A CA 1
ATOM 1399 C C . SER A 1 179 ? -85.985 5.004 76.513 1.00 36.31 179 SER A C 1
ATOM 1401 O O . SER A 1 179 ? -84.833 4.843 76.051 1.00 36.31 179 SER A O 1
#